Protein AF-A0A943XK13-F1 (afdb_monomer_lite)

Radius of gyration: 41.36 Å; chains: 1; bounding box: 86×110×105 Å

pLDDT: mean 83.84, std 14.61, range [43.09, 98.69]

Foldseek 3Di:
DDDDDDDDFDDDPNDTPDDDDPLNQLQVQLVFKDWAWACVVVLAQAWAWDDFQKIKGAWGWTRDSSDIDTDHGIDIDGDDFAAQPFKEKKWWKFKDAQVVNDTDIDIRTWDGDNDYDYDAFDDDPGMGIATQWIAIGGHRGRGGHRVRIGGCRCPPVRHHHMDGPVVDPVCVVVVVVVVVVCVVVVVVVVVVVVVVVVVVVVVVVVVVVVVVVVVVVVVVVVVVVVVVVVVPPDDD

Secondary structure (DSSP, 8-state):
-----S----EETTEES----HHHHHHHHHTTB-SEE--SSTTTT-EEEEETTEEEE-SEEEEETTEEEEE-SPEEEEPPPPPSS-BEEEEEEEEEETTTTEEEEEEEPPPPBSS--PPPPPBSSSEEEEEEEEEEE-TT-S---GGGEEE-TT-TTT--B--BGGG---THHHHHHHHHHHHHHHHHHHHHHHHHHHHHHHHHHHHHHHHHHHHHHHHHHHHHHHHHHHHSS---

Structure (mmCIF, N/CA/C/O backbone):
data_AF-A0A943XK13-F1
#
_entry.id   AF-A0A943XK13-F1
#
loop_
_atom_site.group_PDB
_atom_site.id
_atom_site.type_symbol
_atom_site.label_atom_id
_atom_site.label_alt_id
_atom_site.label_comp_id
_atom_site.label_asym_id
_atom_site.label_entity_id
_atom_site.label_seq_id
_atom_site.pdbx_PDB_ins_code
_atom_site.Cartn_x
_atom_site.Cartn_y
_atom_site.Cartn_z
_atom_site.occupancy
_atom_site.B_iso_or_equiv
_atom_site.auth_seq_id
_atom_site.auth_comp_id
_atom_site.auth_asym_id
_atom_site.auth_atom_id
_atom_site.pdbx_PDB_model_num
ATOM 1 N N . MET A 1 1 ? 28.724 -10.148 -15.976 1.00 49.56 1 MET A N 1
ATOM 2 C CA . MET A 1 1 ? 27.818 -10.402 -17.119 1.00 49.56 1 MET A CA 1
ATOM 3 C C . MET A 1 1 ? 26.557 -9.593 -16.897 1.00 49.56 1 MET A C 1
ATOM 5 O O . MET A 1 1 ? 26.215 -9.379 -15.742 1.00 49.56 1 MET A O 1
ATOM 9 N N . ALA A 1 2 ? 25.913 -9.104 -17.955 1.00 53.91 2 ALA A N 1
ATOM 10 C CA . ALA A 1 2 ? 24.602 -8.474 -17.826 1.00 53.91 2 ALA A CA 1
ATOM 11 C C . ALA A 1 2 ? 23.557 -9.530 -17.429 1.00 53.91 2 ALA A C 1
ATOM 13 O O . ALA A 1 2 ? 23.570 -10.635 -17.975 1.00 53.91 2 ALA A O 1
ATOM 14 N N . ASN A 1 3 ? 22.661 -9.196 -16.500 1.00 59.00 3 ASN A N 1
ATOM 15 C CA . ASN A 1 3 ? 21.558 -10.078 -16.127 1.00 59.00 3 ASN A CA 1
ATOM 16 C C . ASN A 1 3 ? 20.524 -10.069 -17.260 1.00 59.00 3 ASN A C 1
ATOM 18 O O . ASN A 1 3 ? 20.054 -9.009 -17.665 1.00 59.00 3 ASN A O 1
ATOM 22 N N . SER A 1 4 ? 20.210 -11.242 -17.808 1.00 64.62 4 SER A N 1
ATOM 23 C CA . SER A 1 4 ? 19.260 -11.417 -18.913 1.00 64.62 4 SER A CA 1
ATOM 24 C C . SER A 1 4 ? 18.137 -12.350 -18.461 1.00 64.62 4 SER A C 1
ATOM 26 O O . SER A 1 4 ? 18.402 -13.492 -18.078 1.00 64.62 4 SER A O 1
ATOM 28 N N . LEU A 1 5 ? 16.893 -11.865 -18.466 1.00 66.31 5 LEU A N 1
ATOM 29 C CA . LEU A 1 5 ? 15.725 -12.605 -17.982 1.00 66.31 5 LEU A CA 1
ATOM 30 C C . LEU A 1 5 ? 14.425 -12.230 -18.727 1.00 66.31 5 LEU A C 1
ATOM 32 O O . LEU A 1 5 ? 14.301 -11.083 -19.153 1.00 66.31 5 LEU A O 1
ATOM 36 N N . PRO A 1 6 ? 13.449 -13.159 -18.839 1.00 66.75 6 PRO A N 1
ATOM 37 C CA . PRO A 1 6 ? 13.569 -14.587 -18.530 1.00 66.75 6 PRO A CA 1
ATOM 38 C C . PRO A 1 6 ? 14.099 -15.400 -19.725 1.00 66.75 6 PRO A C 1
ATOM 40 O O . PRO A 1 6 ? 13.638 -15.241 -20.853 1.00 66.75 6 PRO A O 1
ATOM 43 N N . PHE A 1 7 ? 15.025 -16.327 -19.463 1.00 69.88 7 PHE A N 1
ATOM 44 C CA . PHE A 1 7 ? 15.428 -17.376 -20.402 1.00 69.88 7 PHE A CA 1
ATOM 45 C C . PHE A 1 7 ? 15.307 -18.744 -19.730 1.00 69.88 7 PHE A C 1
ATOM 47 O O . PHE A 1 7 ? 15.499 -18.872 -18.523 1.00 69.88 7 PHE A O 1
ATOM 54 N N . ASN A 1 8 ? 15.031 -19.783 -20.519 1.00 67.44 8 ASN A N 1
ATOM 55 C CA . ASN A 1 8 ? 14.991 -21.151 -20.005 1.00 67.44 8 ASN A CA 1
ATOM 56 C C . ASN A 1 8 ? 16.359 -21.555 -19.437 1.00 67.44 8 ASN A C 1
ATOM 58 O O . ASN A 1 8 ? 17.395 -21.220 -20.018 1.00 67.44 8 ASN A O 1
ATOM 62 N N . ALA A 1 9 ? 16.352 -22.287 -18.325 1.00 75.69 9 ALA A N 1
ATOM 63 C CA . ALA A 1 9 ? 17.542 -22.966 -17.832 1.00 75.69 9 ALA A CA 1
ATOM 64 C C . ALA A 1 9 ? 17.856 -24.182 -18.718 1.00 75.69 9 ALA A C 1
ATOM 66 O O . ALA A 1 9 ? 16.946 -24.843 -19.227 1.00 75.69 9 ALA A O 1
ATOM 67 N N . VAL A 1 10 ? 19.140 -24.475 -18.896 1.00 75.75 10 VAL A N 1
ATOM 68 C CA . VAL A 1 10 ? 19.640 -25.647 -19.616 1.00 75.75 10 VAL A CA 1
ATOM 69 C C . VAL A 1 10 ? 20.342 -26.552 -18.612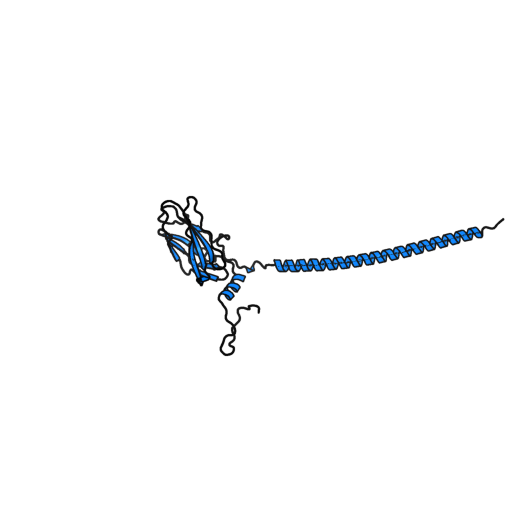 1.00 75.75 10 VAL A C 1
ATOM 71 O O . VAL A 1 10 ? 21.132 -26.088 -17.792 1.00 75.75 10 VAL A O 1
ATOM 74 N N . ALA A 1 11 ? 20.037 -27.847 -18.662 1.00 83.25 11 ALA A N 1
ATOM 75 C CA . ALA A 1 11 ? 20.723 -28.832 -17.840 1.00 83.25 11 ALA A CA 1
ATOM 76 C C . ALA A 1 11 ? 22.145 -29.052 -18.376 1.00 83.25 11 ALA A C 1
ATOM 78 O O . ALA A 1 11 ? 22.323 -29.423 -19.538 1.00 83.25 11 ALA A O 1
ATOM 79 N N . VAL A 1 12 ? 23.142 -28.842 -17.523 1.00 82.31 12 VAL A N 1
ATOM 80 C CA . VAL A 1 12 ? 24.557 -29.112 -17.782 1.00 82.31 12 VAL A CA 1
ATOM 81 C C . VAL A 1 12 ? 25.046 -30.001 -16.645 1.00 82.31 12 VAL A C 1
ATOM 83 O O . VAL A 1 12 ? 24.981 -29.616 -15.483 1.00 82.31 12 VAL A O 1
ATOM 86 N N . ASP A 1 13 ? 25.459 -31.225 -16.971 1.00 85.50 13 ASP A N 1
ATOM 87 C CA . ASP A 1 13 ? 25.970 -32.206 -16.000 1.00 85.50 13 ASP A CA 1
ATOM 88 C C . ASP A 1 13 ? 25.033 -32.498 -14.809 1.00 85.50 13 ASP A C 1
ATOM 90 O O . ASP A 1 13 ? 25.473 -32.799 -13.703 1.00 85.50 13 ASP A O 1
ATOM 94 N N . GLY A 1 14 ? 23.717 -32.448 -15.044 1.00 84.06 14 GLY A N 1
ATOM 95 C CA . GLY A 1 14 ? 22.695 -32.750 -14.034 1.00 84.06 14 GLY A CA 1
ATOM 96 C C . GLY A 1 14 ? 22.253 -31.556 -13.184 1.00 84.06 14 GLY A C 1
ATOM 97 O O . GLY A 1 14 ? 21.295 -31.695 -12.430 1.00 84.06 14 GLY A O 1
ATOM 98 N N . GLU A 1 15 ? 22.872 -30.388 -13.360 1.00 81.12 15 GLU A N 1
ATOM 99 C CA . GLU A 1 15 ? 22.498 -29.135 -12.699 1.00 81.12 15 GLU A CA 1
ATOM 100 C C . GLU A 1 15 ? 21.974 -28.117 -13.720 1.00 81.12 15 GLU A C 1
ATOM 102 O O . GLU A 1 15 ? 22.346 -28.126 -14.895 1.00 81.12 15 GLU A O 1
ATOM 107 N N . TYR A 1 16 ? 21.084 -27.226 -13.288 1.00 79.69 16 TYR A N 1
ATOM 108 C CA . TYR A 1 16 ? 20.604 -26.138 -14.139 1.00 79.69 16 TYR A CA 1
ATOM 109 C C . TYR A 1 16 ? 21.593 -24.972 -14.120 1.00 79.69 16 TYR A C 1
ATOM 111 O O . TYR A 1 16 ? 21.966 -24.482 -13.056 1.00 79.69 16 TYR A O 1
ATOM 119 N N . ASP A 1 17 ? 21.968 -24.474 -15.300 1.00 75.50 17 ASP A N 1
ATOM 120 C CA . ASP A 1 17 ? 22.927 -23.371 -15.457 1.00 75.50 17 ASP A CA 1
ATOM 121 C C . ASP A 1 17 ? 22.435 -22.021 -14.894 1.00 75.50 17 ASP A C 1
ATOM 123 O O . ASP A 1 17 ? 23.216 -21.075 -14.761 1.00 75.50 17 ASP A O 1
ATOM 127 N N . ARG A 1 18 ? 21.135 -21.906 -14.586 1.00 69.88 18 ARG A N 1
ATOM 128 C CA . ARG A 1 18 ? 20.470 -20.664 -14.170 1.00 69.88 18 ARG A CA 1
ATOM 129 C C . ARG A 1 18 ? 19.538 -20.893 -12.991 1.00 69.88 18 ARG A C 1
ATOM 131 O O . ARG A 1 18 ? 18.672 -21.763 -13.021 1.00 69.88 18 ARG A O 1
ATOM 138 N N . VAL A 1 19 ? 19.660 -20.018 -11.999 1.00 71.62 19 VAL A N 1
ATOM 139 C CA . VAL A 1 19 ? 18.759 -19.913 -10.848 1.00 71.62 19 VAL A CA 1
ATOM 140 C C . VAL A 1 19 ? 18.380 -18.446 -10.697 1.00 71.62 19 VAL A C 1
ATOM 142 O O . VAL A 1 19 ? 19.259 -17.590 -10.629 1.00 71.62 19 VAL A O 1
ATOM 145 N N . TYR A 1 20 ? 17.080 -18.158 -10.653 1.00 70.38 20 TYR A N 1
ATOM 146 C CA . TYR A 1 20 ? 16.565 -16.806 -10.449 1.00 70.38 20 TYR A CA 1
ATOM 147 C C . TYR A 1 20 ? 16.172 -16.604 -8.995 1.00 70.38 20 TYR A C 1
ATOM 149 O O . TYR A 1 20 ? 15.509 -17.460 -8.401 1.00 70.38 20 TYR A O 1
ATOM 157 N N . LYS A 1 21 ? 16.543 -15.457 -8.433 1.00 78.38 21 LYS A N 1
ATOM 158 C CA . LYS A 1 21 ? 16.082 -15.048 -7.112 1.00 78.38 21 LYS A CA 1
ATOM 159 C C . LYS A 1 21 ? 14.797 -14.228 -7.214 1.00 78.38 21 LYS A C 1
ATOM 161 O O . LYS A 1 21 ? 14.440 -13.725 -8.280 1.00 78.38 21 LYS A O 1
ATOM 166 N N . ALA A 1 22 ? 14.101 -14.073 -6.090 1.00 79.12 22 ALA A N 1
ATOM 167 C CA . ALA A 1 22 ? 12.921 -13.213 -6.027 1.00 79.12 22 ALA A CA 1
ATOM 168 C C . ALA A 1 22 ? 13.280 -11.753 -6.352 1.00 79.12 22 ALA A C 1
ATOM 170 O O . ALA A 1 22 ? 12.506 -11.061 -7.006 1.00 79.12 22 ALA A O 1
ATOM 171 N N . GLU A 1 23 ? 14.480 -11.316 -5.969 1.00 81.75 23 GLU A N 1
ATOM 172 C CA . GLU A 1 23 ? 14.996 -9.974 -6.225 1.00 81.75 23 GLU A CA 1
ATOM 173 C C . GLU A 1 23 ? 15.222 -9.708 -7.720 1.00 81.75 23 GLU A C 1
ATOM 175 O O . GLU A 1 23 ? 15.005 -8.584 -8.164 1.00 81.75 23 GLU A O 1
ATOM 180 N N . ASP A 1 24 ? 15.599 -10.723 -8.510 1.00 78.56 24 ASP A N 1
ATOM 181 C CA . ASP A 1 24 ? 15.773 -10.576 -9.964 1.00 78.56 24 ASP A CA 1
ATOM 182 C C . ASP A 1 24 ? 14.428 -10.280 -10.643 1.00 78.56 24 ASP A C 1
ATOM 184 O O . ASP A 1 24 ? 14.323 -9.409 -11.509 1.00 78.56 24 ASP A O 1
ATOM 188 N N . TRP A 1 25 ? 13.373 -10.971 -10.205 1.00 77.69 25 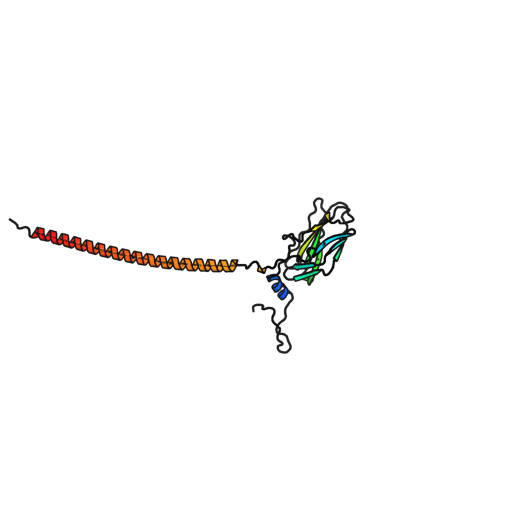TRP A N 1
ATOM 189 C CA . TRP A 1 25 ? 12.011 -10.738 -10.681 1.00 77.69 25 TRP A CA 1
ATOM 190 C C . TRP A 1 25 ? 11.439 -9.419 -10.174 1.00 77.69 25 TRP A C 1
ATOM 192 O O . TRP A 1 25 ? 10.833 -8.690 -10.955 1.00 77.69 25 TRP A O 1
ATOM 202 N N . ALA A 1 26 ? 11.651 -9.087 -8.900 1.00 84.50 26 ALA A N 1
ATOM 203 C CA . ALA A 1 26 ? 11.222 -7.811 -8.344 1.00 84.50 26 ALA A CA 1
ATOM 204 C C . ALA A 1 26 ? 11.880 -6.642 -9.088 1.00 84.50 26 ALA A C 1
ATOM 206 O O . ALA A 1 26 ? 11.189 -5.718 -9.505 1.00 84.50 26 ALA A O 1
ATOM 207 N N . TRP A 1 27 ? 13.187 -6.717 -9.359 1.00 81.69 27 TRP A N 1
ATOM 208 C CA . TRP A 1 27 ? 13.879 -5.735 -10.192 1.00 81.69 27 TRP A CA 1
ATOM 209 C C . TRP A 1 27 ? 13.233 -5.607 -11.575 1.00 81.69 27 TRP A C 1
ATOM 211 O O . TRP A 1 27 ? 12.915 -4.495 -11.989 1.00 81.69 27 TRP A O 1
ATOM 221 N N . TYR A 1 28 ? 12.979 -6.727 -12.258 1.00 78.00 28 TYR A N 1
ATOM 222 C CA . TYR A 1 28 ? 12.329 -6.721 -13.568 1.00 78.00 28 TYR A CA 1
ATOM 223 C C . TYR A 1 28 ? 10.949 -6.052 -13.525 1.00 78.00 28 TYR A C 1
ATOM 225 O O . TYR A 1 28 ? 10.696 -5.138 -14.308 1.00 78.00 28 TYR A O 1
ATOM 233 N N . PHE A 1 29 ? 10.084 -6.426 -12.577 1.00 79.88 29 PHE A N 1
ATOM 234 C CA . PHE A 1 29 ? 8.755 -5.824 -12.425 1.00 79.88 29 PHE A CA 1
ATOM 235 C C . PHE A 1 29 ? 8.815 -4.340 -12.056 1.00 79.88 29 PHE A C 1
ATOM 237 O O . PHE A 1 29 ? 8.021 -3.554 -12.570 1.00 79.88 29 PHE A O 1
ATOM 244 N N . ALA A 1 30 ? 9.776 -3.933 -11.226 1.00 84.88 30 ALA A N 1
ATOM 245 C CA . ALA A 1 30 ? 9.966 -2.537 -10.845 1.00 84.88 30 ALA A CA 1
ATOM 246 C C . ALA A 1 30 ? 10.343 -1.630 -12.032 1.00 84.88 30 ALA A C 1
ATOM 248 O O . ALA A 1 30 ? 10.195 -0.416 -11.929 1.00 84.88 30 ALA A O 1
ATOM 249 N N . THR A 1 31 ? 10.793 -2.187 -13.166 1.00 77.81 31 THR A N 1
ATOM 250 C CA . THR A 1 31 ? 11.073 -1.385 -14.370 1.00 77.81 31 THR A CA 1
ATOM 251 C C . THR A 1 31 ? 9.808 -0.882 -15.075 1.00 77.81 31 THR A C 1
ATOM 253 O O . THR A 1 31 ? 9.852 0.174 -15.704 1.00 77.81 31 THR A O 1
ATOM 256 N N . PHE A 1 32 ? 8.678 -1.594 -14.958 1.00 76.25 32 PHE A N 1
ATOM 257 C CA . PHE A 1 32 ? 7.419 -1.249 -15.642 1.00 76.25 32 PHE A CA 1
ATOM 258 C C . PHE A 1 32 ? 6.200 -1.068 -14.708 1.00 76.25 32 PHE A C 1
ATOM 260 O O . PHE A 1 32 ? 5.133 -0.666 -15.178 1.00 76.25 32 PHE A O 1
ATOM 267 N N . ILE A 1 33 ? 6.333 -1.342 -13.401 1.00 82.38 33 ILE A N 1
ATOM 268 C CA . ILE A 1 33 ? 5.268 -1.207 -12.392 1.00 82.38 33 ILE A CA 1
ATOM 269 C C . ILE A 1 33 ? 5.720 -0.263 -11.272 1.00 82.38 33 ILE A C 1
ATOM 271 O O . ILE A 1 33 ? 6.604 -0.600 -10.484 1.00 82.38 33 ILE A O 1
ATOM 275 N N . ALA A 1 34 ? 5.067 0.896 -11.166 1.00 88.06 34 ALA A N 1
ATOM 276 C CA . ALA A 1 34 ? 5.303 1.840 -10.076 1.00 88.06 34 ALA A CA 1
ATOM 277 C C . ALA A 1 34 ? 4.714 1.367 -8.734 1.00 88.06 34 ALA A C 1
ATOM 279 O O . ALA A 1 34 ? 3.768 0.575 -8.680 1.00 88.06 34 ALA A O 1
ATOM 280 N N . ASN A 1 35 ? 5.233 1.929 -7.638 1.00 93.19 35 ASN A N 1
ATOM 281 C CA . ASN A 1 35 ? 4.687 1.710 -6.301 1.00 93.19 35 ASN A CA 1
ATOM 282 C C . ASN A 1 35 ? 3.278 2.305 -6.186 1.00 93.19 35 ASN A C 1
ATOM 284 O O . ASN A 1 35 ? 3.066 3.469 -6.521 1.00 93.19 35 ASN A O 1
ATOM 288 N N . GLY A 1 36 ? 2.326 1.536 -5.659 1.00 92.94 36 GLY A N 1
ATOM 289 C CA . GLY A 1 36 ? 0.961 2.014 -5.453 1.00 92.94 36 GLY A CA 1
ATOM 290 C C . GLY A 1 36 ? -0.063 0.901 -5.271 1.00 92.94 36 GLY A C 1
ATOM 291 O O . GLY A 1 36 ? 0.260 -0.288 -5.279 1.00 92.94 36 GLY A O 1
ATOM 292 N N . ILE A 1 37 ? -1.328 1.294 -5.128 1.00 92.31 37 ILE A N 1
ATOM 293 C CA . ILE A 1 37 ? -2.468 0.371 -5.137 1.00 92.31 37 ILE A CA 1
ATOM 294 C C . ILE A 1 37 ? -3.013 0.188 -6.554 1.00 92.31 37 ILE A C 1
ATOM 296 O O . ILE A 1 37 ? -3.035 1.118 -7.364 1.00 92.31 37 ILE A O 1
ATOM 300 N N . PHE A 1 38 ? -3.470 -1.021 -6.867 1.00 87.88 38 PHE A N 1
ATOM 301 C CA . PHE A 1 38 ? -4.089 -1.296 -8.155 1.00 87.88 38 PHE A CA 1
ATOM 302 C C . PHE A 1 38 ? -5.535 -0.770 -8.152 1.00 87.88 38 PHE A C 1
ATOM 304 O O . PHE A 1 38 ? -6.330 -1.201 -7.315 1.00 87.88 38 PHE A O 1
ATOM 311 N N . PRO A 1 39 ? -5.922 0.128 -9.076 1.00 78.31 39 PRO A N 1
ATOM 312 C CA . PRO A 1 39 ? -7.188 0.864 -8.997 1.00 78.31 39 PRO A CA 1
ATOM 313 C C . PRO A 1 39 ? -8.406 0.052 -9.471 1.00 78.31 39 PRO A C 1
ATOM 315 O O . PRO A 1 39 ? -9.474 0.616 -9.714 1.00 78.31 39 PRO A O 1
ATOM 318 N N . LYS A 1 40 ? -8.252 -1.264 -9.664 1.00 73.06 40 LYS A N 1
ATOM 319 C CA . LYS A 1 40 ? -9.302 -2.154 -10.162 1.00 73.06 40 LYS A CA 1
ATOM 320 C C . LYS A 1 40 ? -9.428 -3.401 -9.269 1.00 73.06 40 LYS A C 1
ATOM 322 O O . LYS A 1 40 ? -8.500 -4.207 -9.234 1.00 73.06 40 LYS A O 1
ATOM 327 N N . PRO A 1 41 ? -10.578 -3.621 -8.613 1.00 77.56 41 PRO A N 1
ATOM 328 C CA . PRO A 1 41 ? -11.756 -2.745 -8.586 1.00 77.56 41 PRO A CA 1
ATOM 329 C C . PRO A 1 41 ? -11.466 -1.413 -7.860 1.00 77.56 41 PRO A C 1
ATOM 331 O O . PRO A 1 41 ? -10.456 -1.289 -7.172 1.00 77.56 41 PRO A O 1
ATOM 334 N N . SER A 1 42 ? -12.317 -0.396 -8.035 1.00 79.38 42 SER A N 1
ATOM 335 C CA . SER A 1 42 ? -12.087 0.961 -7.493 1.00 79.38 42 SER A CA 1
ATOM 336 C C . SER A 1 42 ? -12.062 1.020 -5.960 1.00 79.38 42 SER A C 1
ATOM 338 O O . SER A 1 42 ? -11.472 1.914 -5.352 1.00 79.38 42 SER A O 1
ATOM 340 N N . ASP A 1 43 ? -12.702 0.053 -5.314 1.00 85.12 43 ASP A N 1
ATOM 341 C CA . ASP A 1 43 ? -12.700 -0.172 -3.870 1.00 85.12 43 ASP A CA 1
ATOM 342 C C . ASP A 1 43 ? -11.575 -1.124 -3.422 1.00 85.12 43 ASP A C 1
ATOM 344 O O . ASP A 1 43 ? -11.534 -1.540 -2.265 1.00 85.12 43 ASP A O 1
ATOM 348 N N . GLY A 1 44 ? -10.631 -1.438 -4.317 1.00 88.62 44 GLY A N 1
ATOM 349 C CA . GLY A 1 44 ? -9.467 -2.263 -4.034 1.00 88.62 44 GLY A CA 1
ATOM 350 C C . GLY A 1 44 ? -8.668 -1.718 -2.855 1.00 88.62 44 GLY A C 1
ATOM 351 O O . GLY A 1 44 ? -8.270 -0.549 -2.857 1.00 88.62 44 GLY A O 1
ATOM 352 N N . LEU A 1 45 ? -8.461 -2.558 -1.836 1.00 96.38 45 LEU A N 1
ATOM 353 C CA . LEU A 1 45 ? -7.797 -2.187 -0.577 1.00 96.38 45 LEU A CA 1
ATOM 354 C C . LEU A 1 45 ? -8.429 -0.983 0.147 1.00 96.38 45 LEU A C 1
ATOM 356 O O . LEU A 1 45 ? -7.780 -0.342 0.974 1.00 96.38 45 LEU A O 1
ATOM 360 N N . GLN A 1 46 ? -9.690 -0.653 -0.145 1.00 97.06 46 GLN A N 1
ATOM 361 C CA . GLN A 1 46 ? -10.400 0.401 0.568 1.00 97.06 46 GLN A CA 1
ATOM 362 C C . GLN A 1 46 ? -10.583 0.016 2.034 1.00 97.06 46 GLN A C 1
ATOM 364 O O . GLN A 1 46 ? -11.002 -1.101 2.345 1.00 97.06 46 GLN A O 1
ATOM 369 N N . VAL A 1 47 ? -10.315 0.971 2.922 1.00 98.31 47 VAL A N 1
ATOM 370 C CA . VAL A 1 47 ? -10.604 0.851 4.349 1.00 98.31 47 VAL A CA 1
ATOM 371 C C . VAL A 1 47 ? -12.017 1.358 4.622 1.00 98.31 47 VAL A C 1
ATOM 373 O O . VAL A 1 47 ? -12.350 2.491 4.277 1.00 98.31 47 VAL A O 1
ATOM 376 N N . VAL A 1 48 ? -12.846 0.534 5.257 1.00 96.56 48 VAL A N 1
ATOM 377 C CA . VAL A 1 48 ? -14.235 0.858 5.598 1.00 96.56 48 VAL A CA 1
ATOM 378 C C . VAL A 1 48 ? -14.516 0.580 7.071 1.00 96.56 48 VAL A C 1
ATOM 380 O O . VAL A 1 48 ? -13.976 -0.354 7.665 1.00 96.56 48 VAL A O 1
ATOM 383 N N . ALA A 1 49 ? -15.374 1.399 7.677 1.00 97.25 49 ALA A N 1
ATOM 384 C CA . ALA A 1 49 ? -15.835 1.170 9.041 1.00 97.25 49 ALA A CA 1
ATOM 385 C C . ALA A 1 49 ? -16.702 -0.095 9.096 1.00 97.25 49 ALA A C 1
ATOM 387 O O . ALA A 1 49 ? -17.446 -0.376 8.154 1.00 97.25 49 ALA A O 1
ATOM 388 N N . TYR A 1 50 ? -16.624 -0.843 10.199 1.00 97.06 50 TYR A N 1
ATOM 389 C CA . TYR A 1 50 ? -17.438 -2.040 10.381 1.00 97.06 50 TYR A CA 1
ATOM 390 C C . TYR A 1 50 ? -18.209 -2.036 11.704 1.00 97.06 50 TYR A C 1
ATOM 392 O O . TYR A 1 50 ? -19.350 -1.577 11.737 1.00 97.06 50 TYR A O 1
ATOM 400 N N . SER A 1 51 ? -17.622 -2.545 12.788 1.00 97.00 51 SER A N 1
ATOM 401 C CA . SER A 1 51 ? -18.317 -2.722 14.066 1.00 97.00 51 SER A CA 1
ATOM 402 C C . SER A 1 51 ? -17.388 -2.432 15.233 1.00 97.00 51 SER A C 1
ATOM 404 O O . SER A 1 51 ? -16.287 -2.969 15.311 1.00 97.00 51 SER A O 1
ATOM 406 N N . GLY A 1 52 ? -17.832 -1.582 16.160 1.00 97.38 52 GLY A N 1
ATOM 407 C CA . GLY A 1 52 ? -16.985 -1.130 17.261 1.00 97.38 52 GLY A CA 1
ATOM 408 C C . GLY A 1 52 ? -15.663 -0.552 16.742 1.00 97.38 52 GLY A C 1
ATOM 409 O O . GLY A 1 52 ? -15.657 0.274 15.826 1.00 97.38 52 GLY A O 1
ATOM 410 N N . MET A 1 53 ? -14.551 -0.998 17.321 1.00 97.75 53 MET A N 1
ATOM 411 C CA . MET A 1 53 ? -13.194 -0.608 16.918 1.00 97.75 53 MET A CA 1
ATOM 412 C C . MET A 1 53 ? -12.640 -1.442 15.747 1.00 97.75 53 MET A C 1
ATOM 414 O O . MET A 1 53 ? -11.470 -1.309 15.401 1.00 97.75 53 MET A O 1
ATOM 418 N N . GLU A 1 54 ? -13.456 -2.302 15.132 1.00 98.25 54 GLU A N 1
ATOM 419 C CA . GLU A 1 54 ? -13.079 -3.070 13.948 1.00 98.25 54 GLU A CA 1
ATOM 420 C C . GLU A 1 54 ? -13.385 -2.295 12.660 1.00 98.25 54 GLU A C 1
ATOM 422 O O . GLU A 1 54 ? -14.496 -1.798 12.437 1.00 98.25 54 GLU A O 1
ATOM 427 N N . ILE A 1 55 ? -12.383 -2.245 11.788 1.00 98.44 55 ILE A N 1
ATOM 428 C CA . ILE A 1 55 ? -12.470 -1.784 10.404 1.00 98.44 55 ILE A CA 1
ATOM 429 C C . ILE A 1 55 ? -12.240 -2.960 9.457 1.00 98.44 55 ILE A C 1
ATOM 431 O O . ILE A 1 55 ? -11.748 -4.019 9.847 1.00 98.44 55 ILE A O 1
ATOM 435 N N . ARG A 1 56 ? -12.594 -2.775 8.192 1.00 98.38 56 ARG A N 1
ATOM 436 C CA . ARG A 1 56 ? -12.380 -3.761 7.137 1.00 98.38 56 ARG A CA 1
ATOM 437 C C . ARG A 1 56 ? -11.546 -3.172 6.019 1.00 98.38 56 ARG A C 1
ATOM 439 O O . ARG A 1 56 ? -11.741 -2.020 5.650 1.00 98.38 56 ARG A O 1
ATOM 446 N N . VAL A 1 57 ? -10.649 -3.977 5.469 1.00 98.44 57 VAL A N 1
ATOM 447 C CA . VAL A 1 57 ? -9.882 -3.654 4.267 1.00 98.44 57 VAL A CA 1
ATOM 448 C C . VAL A 1 57 ? -10.343 -4.577 3.154 1.00 98.44 57 VAL A C 1
ATOM 450 O O . VAL A 1 57 ? -10.237 -5.796 3.279 1.00 98.44 57 VAL A O 1
ATOM 453 N N . ASN A 1 58 ? -10.887 -4.016 2.080 1.00 96.94 58 ASN A N 1
ATOM 454 C CA . ASN A 1 58 ? -11.416 -4.800 0.967 1.00 96.94 58 ASN A CA 1
ATOM 455 C C . ASN A 1 58 ? -10.325 -5.602 0.244 1.00 96.94 58 ASN A C 1
ATOM 457 O O . ASN A 1 58 ? -9.126 -5.320 0.351 1.00 96.94 58 ASN A O 1
ATOM 461 N N . ALA A 1 59 ? -10.753 -6.612 -0.515 1.00 94.56 59 ALA A N 1
ATOM 462 C CA . ALA A 1 59 ? -9.867 -7.341 -1.414 1.00 94.56 59 ALA A CA 1
ATOM 463 C C . ALA A 1 59 ? -9.206 -6.379 -2.414 1.00 94.56 59 ALA A C 1
ATOM 465 O O . ALA A 1 59 ? -9.798 -5.377 -2.813 1.00 94.56 59 ALA A O 1
ATOM 466 N N . GLY A 1 60 ? -7.979 -6.665 -2.833 1.00 93.12 60 GLY A N 1
ATOM 467 C CA . GLY A 1 60 ? -7.263 -5.806 -3.769 1.00 93.12 60 GLY A CA 1
ATOM 468 C C . GLY A 1 60 ? -5.784 -6.133 -3.866 1.00 93.12 60 GLY A C 1
ATOM 469 O O . GLY A 1 60 ? -5.317 -7.135 -3.322 1.00 93.12 60 GLY A O 1
ATOM 470 N N . TYR A 1 61 ? -5.057 -5.279 -4.580 1.00 93.19 61 TYR A N 1
ATOM 471 C CA . TYR A 1 61 ? -3.654 -5.496 -4.907 1.00 93.19 61 TYR A CA 1
ATOM 472 C C . TYR A 1 61 ? -2.846 -4.225 -4.678 1.00 93.19 61 TYR A C 1
ATOM 474 O O . TYR A 1 61 ? -3.343 -3.119 -4.902 1.00 93.19 61 TYR A O 1
ATOM 482 N N . ALA A 1 62 ? -1.597 -4.390 -4.265 1.00 95.69 62 ALA A N 1
ATOM 483 C CA . ALA A 1 62 ? -0.625 -3.311 -4.176 1.00 95.69 62 ALA A CA 1
ATOM 484 C C . ALA A 1 62 ? 0.723 -3.787 -4.707 1.00 95.69 62 ALA A C 1
ATOM 486 O O . ALA A 1 62 ? 1.019 -4.980 -4.678 1.00 95.69 62 ALA A O 1
ATOM 487 N N . PHE A 1 63 ? 1.529 -2.849 -5.180 1.00 94.88 63 PHE A N 1
ATOM 488 C CA . PHE A 1 63 ? 2.864 -3.114 -5.685 1.00 94.88 63 PHE A CA 1
ATOM 489 C C . PHE A 1 63 ? 3.849 -2.197 -4.978 1.00 94.88 63 PHE A C 1
ATOM 491 O O . PHE A 1 63 ? 3.594 -1.000 -4.831 1.00 94.88 63 PHE A O 1
ATOM 498 N N . ILE A 1 64 ? 4.945 -2.771 -4.492 1.00 95.75 64 ILE A N 1
ATOM 499 C CA . ILE A 1 64 ? 5.995 -2.053 -3.775 1.00 95.75 64 ILE A CA 1
ATOM 500 C C . ILE A 1 64 ? 7.342 -2.624 -4.210 1.00 95.75 64 ILE A C 1
ATOM 502 O O . ILE A 1 64 ? 7.614 -3.798 -3.995 1.00 95.75 64 ILE A O 1
ATOM 506 N N . ASN A 1 65 ? 8.184 -1.796 -4.822 1.00 93.06 65 ASN A N 1
ATOM 507 C CA . ASN A 1 65 ? 9.534 -2.117 -5.282 1.00 93.06 65 ASN A CA 1
ATOM 508 C C . ASN A 1 65 ? 9.587 -3.399 -6.135 1.00 93.06 65 ASN A C 1
ATOM 510 O O . ASN A 1 65 ? 10.492 -4.216 -5.987 1.00 93.06 65 ASN A O 1
ATOM 514 N N . GLY A 1 66 ? 8.578 -3.596 -6.992 1.00 88.69 66 GLY A N 1
ATOM 515 C CA . GLY A 1 66 ? 8.438 -4.781 -7.845 1.00 88.69 66 GLY A CA 1
ATOM 516 C C . GLY A 1 66 ? 7.861 -6.029 -7.167 1.00 88.69 66 GLY A C 1
ATOM 517 O O . GLY A 1 66 ? 7.634 -7.034 -7.837 1.00 88.69 66 GLY A O 1
ATOM 518 N N . TYR A 1 67 ? 7.569 -5.971 -5.866 1.00 93.69 67 TYR A N 1
ATOM 519 C CA . TYR A 1 67 ? 6.849 -7.015 -5.140 1.00 93.69 67 TYR A CA 1
ATOM 520 C C . TYR A 1 67 ? 5.345 -6.770 -5.205 1.00 93.69 67 TYR A C 1
ATOM 522 O O . TYR A 1 67 ? 4.885 -5.629 -5.120 1.00 93.69 67 TYR A O 1
ATOM 530 N N . ALA A 1 68 ? 4.577 -7.849 -5.339 1.00 92.50 68 ALA A N 1
ATOM 531 C CA . ALA A 1 68 ? 3.125 -7.803 -5.423 1.00 92.50 68 ALA A CA 1
ATOM 532 C C . ALA A 1 68 ? 2.486 -8.288 -4.118 1.00 92.50 68 ALA A C 1
ATOM 534 O O . ALA A 1 68 ? 2.755 -9.391 -3.646 1.00 92.50 68 ALA A O 1
ATOM 535 N N . PHE A 1 69 ? 1.570 -7.487 -3.591 1.00 96.44 69 PHE A N 1
ATOM 536 C CA . PHE A 1 69 ? 0.671 -7.849 -2.509 1.00 96.44 69 PHE A CA 1
ATOM 537 C C . PHE A 1 69 ? -0.719 -8.136 -3.065 1.00 96.44 69 PHE A C 1
ATOM 539 O O . PHE A 1 69 ? -1.237 -7.390 -3.901 1.00 96.44 69 PHE A O 1
ATOM 546 N N . ARG A 1 70 ? -1.351 -9.192 -2.554 1.00 95.00 70 ARG A N 1
ATOM 547 C CA . ARG A 1 70 ? -2.741 -9.539 -2.844 1.00 95.00 70 ARG A CA 1
ATOM 548 C C . ARG A 1 70 ? -3.478 -9.775 -1.538 1.00 95.00 70 ARG A C 1
ATOM 550 O O . ARG A 1 70 ? -3.192 -10.741 -0.841 1.00 95.00 70 ARG A O 1
ATOM 557 N N . ASN A 1 71 ? -4.501 -8.968 -1.288 1.00 97.00 71 ASN A N 1
ATOM 558 C CA . ASN A 1 71 ? -5.521 -9.284 -0.303 1.00 97.00 71 ASN A CA 1
ATOM 559 C C . ASN A 1 71 ? -6.684 -10.003 -1.016 1.00 97.00 71 ASN A C 1
ATOM 561 O O . ASN A 1 71 ? -7.404 -9.359 -1.784 1.00 97.00 71 ASN A O 1
ATOM 565 N N . PRO A 1 72 ? -6.862 -11.328 -0.855 1.00 92.00 72 PRO A N 1
ATOM 566 C CA . PRO A 1 72 ? -7.807 -12.099 -1.666 1.00 92.00 72 PRO A CA 1
ATOM 567 C C . PRO A 1 72 ? -9.274 -11.890 -1.268 1.00 92.00 72 PRO A C 1
ATOM 569 O O . PRO A 1 72 ? -10.161 -12.132 -2.084 1.00 92.00 72 PRO A O 1
ATOM 572 N N . ALA A 1 73 ? -9.528 -11.459 -0.034 1.00 95.00 73 ALA A N 1
ATOM 573 C CA . ALA A 1 73 ? -10.855 -11.238 0.527 1.00 95.00 73 ALA A CA 1
ATOM 574 C C . ALA A 1 73 ? -10.818 -10.052 1.496 1.00 95.00 73 ALA A C 1
ATOM 576 O O . ALA A 1 73 ? -9.748 -9.580 1.869 1.00 95.00 73 ALA A O 1
ATOM 577 N N . THR A 1 74 ? -11.983 -9.565 1.918 1.00 96.50 74 THR A N 1
ATOM 578 C CA . THR A 1 74 ? -12.047 -8.506 2.927 1.00 96.50 74 THR A CA 1
ATOM 579 C C . THR A 1 74 ? -11.412 -8.970 4.240 1.00 96.50 74 THR A C 1
ATOM 581 O O . THR A 1 74 ? -11.809 -9.992 4.798 1.00 96.50 74 THR A O 1
ATOM 584 N N . LEU A 1 75 ? -10.445 -8.199 4.735 1.00 98.06 75 LEU A N 1
ATOM 585 C CA . LEU A 1 75 ? -9.719 -8.454 5.974 1.00 98.06 75 LEU A CA 1
ATOM 586 C C . LEU A 1 75 ? -10.284 -7.580 7.095 1.00 98.06 75 LEU A C 1
ATOM 588 O O . LEU A 1 75 ? -10.345 -6.360 6.950 1.00 98.06 75 LEU A O 1
ATOM 592 N N . SER A 1 76 ? -10.665 -8.189 8.215 1.00 97.94 76 SER A N 1
ATOM 593 C CA . SER A 1 76 ? -11.011 -7.461 9.439 1.00 97.94 76 SER A CA 1
ATOM 594 C C . SER A 1 76 ? -9.747 -7.075 10.203 1.00 97.94 76 SER A C 1
ATOM 596 O O . SER A 1 76 ? -8.856 -7.899 10.403 1.00 97.94 76 SER A O 1
ATOM 598 N N . VAL A 1 77 ? -9.685 -5.822 10.645 1.00 98.06 77 VAL A N 1
ATOM 599 C CA . VAL A 1 77 ? -8.581 -5.270 11.430 1.00 98.06 77 VAL A CA 1
ATOM 600 C C . VAL A 1 77 ? -9.171 -4.590 12.658 1.00 98.06 77 VAL A C 1
ATOM 602 O O . VAL A 1 77 ? -9.975 -3.665 12.550 1.00 98.06 77 VAL A O 1
ATOM 605 N N . THR A 1 78 ? -8.788 -5.049 13.843 1.00 98.06 78 THR A N 1
ATOM 606 C CA . THR A 1 78 ? -9.224 -4.438 15.100 1.00 98.06 78 THR A CA 1
ATOM 607 C C . THR A 1 78 ? -8.225 -3.368 15.510 1.00 98.06 78 THR A C 1
ATOM 609 O O . THR A 1 78 ? -7.042 -3.654 15.681 1.00 98.06 78 THR A O 1
ATOM 612 N N . LEU A 1 79 ? -8.695 -2.132 15.662 1.00 97.81 79 LEU A N 1
ATOM 613 C CA . LEU A 1 79 ? -7.896 -1.058 16.234 1.00 97.81 79 LEU A CA 1
ATOM 614 C C . LEU A 1 79 ? -7.853 -1.195 17.752 1.00 97.81 79 LEU A C 1
ATOM 616 O O . LEU A 1 79 ? -8.833 -1.597 18.383 1.00 97.81 79 LEU A O 1
ATOM 620 N N . ASP A 1 80 ? -6.745 -0.764 18.342 1.00 96.88 80 ASP A N 1
ATOM 621 C CA . ASP A 1 80 ? -6.648 -0.628 19.789 1.00 96.88 80 ASP A CA 1
ATOM 622 C C . ASP A 1 80 ? -7.747 0.287 20.340 1.00 96.88 80 ASP A C 1
ATOM 624 O O . ASP A 1 80 ? -8.147 1.274 19.712 1.00 96.88 80 ASP A O 1
ATOM 628 N N . THR A 1 81 ? -8.162 0.038 21.579 1.00 94.94 81 THR A N 1
ATOM 629 C CA . THR A 1 81 ? -9.124 0.889 22.286 1.00 94.94 81 THR A CA 1
ATOM 630 C C . THR A 1 81 ? -8.681 2.356 22.295 1.00 94.94 81 THR A C 1
ATOM 632 O O . THR 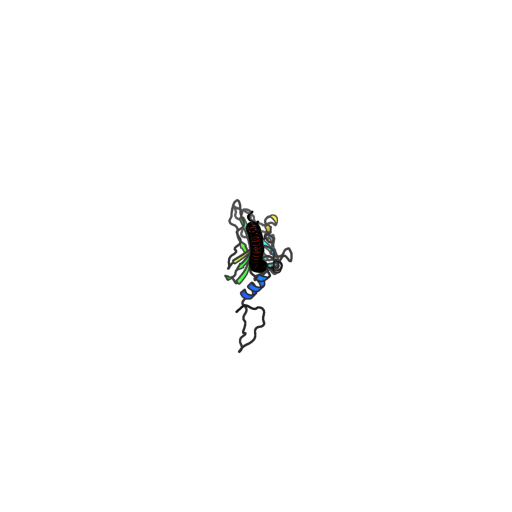A 1 81 ? -7.487 2.680 22.340 1.00 94.94 81 THR A O 1
ATOM 635 N N . ALA A 1 82 ? -9.650 3.266 22.211 1.00 93.94 82 ALA A N 1
ATOM 636 C CA . ALA A 1 82 ? -9.401 4.696 22.306 1.00 93.94 82 ALA A CA 1
ATOM 637 C C . ALA A 1 82 ? -8.832 5.083 23.679 1.00 93.94 82 ALA A C 1
ATOM 639 O O . ALA A 1 82 ? -9.183 4.497 24.703 1.00 93.94 82 ALA A O 1
ATOM 640 N N . GLU A 1 83 ? -7.995 6.117 23.700 1.00 92.75 83 GLU A N 1
ATOM 641 C CA . GLU A 1 83 ? -7.551 6.715 24.959 1.00 92.75 83 GLU A CA 1
ATOM 642 C C . GLU A 1 83 ? -8.702 7.476 25.623 1.00 92.75 83 GLU A C 1
ATOM 644 O O . GLU A 1 83 ? -9.535 8.076 24.944 1.00 92.75 83 GLU A O 1
ATOM 649 N N . GLY A 1 84 ? -8.736 7.525 26.956 1.00 92.62 84 GLY A N 1
ATOM 650 C CA . GLY A 1 84 ? -9.798 8.240 27.676 1.00 92.62 84 GLY A CA 1
ATOM 651 C C . GLY A 1 84 ? -9.713 9.769 27.564 1.00 92.62 84 GLY A C 1
ATOM 652 O O . GLY A 1 84 ? -10.734 10.453 27.618 1.00 92.62 84 GLY A O 1
ATOM 653 N N . ALA A 1 85 ? -8.504 10.317 27.403 1.00 93.50 85 ALA A N 1
ATOM 654 C CA . ALA A 1 85 ? -8.255 11.755 27.544 1.00 93.50 85 ALA A CA 1
ATOM 655 C C . ALA A 1 85 ? -7.965 12.486 26.224 1.00 93.50 85 ALA A C 1
ATOM 657 O O . ALA A 1 85 ? -8.358 13.645 26.065 1.00 93.50 85 ALA A O 1
ATOM 658 N N . LEU A 1 86 ? -7.276 11.833 25.285 1.00 96.69 86 LEU A N 1
ATOM 659 C CA . LEU A 1 86 ? -6.727 12.456 24.079 1.00 96.69 86 LEU A CA 1
ATOM 660 C C . LEU A 1 86 ? -7.172 11.722 22.813 1.00 96.69 86 LEU A C 1
ATOM 662 O O . LEU A 1 86 ? -7.565 10.560 22.854 1.00 96.69 86 LEU A O 1
ATOM 666 N N . ASN A 1 87 ? -7.107 12.424 21.686 1.00 97.56 87 ASN A N 1
ATOM 667 C CA . ASN A 1 87 ? -7.407 11.861 20.375 1.00 97.56 87 ASN A CA 1
ATOM 668 C C . ASN A 1 87 ? -6.123 11.304 19.753 1.00 97.56 87 ASN A C 1
ATOM 670 O O . ASN A 1 87 ? -5.028 11.732 20.114 1.00 97.56 87 ASN A O 1
ATOM 674 N N . ARG A 1 88 ? -6.235 10.423 18.764 1.00 97.88 88 ARG A N 1
ATOM 675 C CA . ARG A 1 88 ? -5.104 10.007 17.923 1.00 97.88 88 ARG A CA 1
ATOM 676 C C . ARG A 1 88 ? -5.559 9.755 16.489 1.00 97.88 88 ARG A C 1
ATOM 678 O O . ARG A 1 88 ? -6.757 9.695 16.220 1.00 97.88 88 ARG A O 1
ATOM 685 N N . VAL A 1 89 ? -4.603 9.631 15.577 1.00 98.50 89 VAL A N 1
ATOM 686 C CA . VAL A 1 89 ? -4.862 9.210 14.198 1.00 98.50 89 VAL A CA 1
ATOM 687 C C . VAL A 1 89 ? -4.026 7.972 13.920 1.00 98.50 89 VAL A C 1
ATOM 689 O O . VAL A 1 89 ? -2.803 8.061 13.842 1.00 98.50 89 VAL A O 1
ATOM 692 N N . ASP A 1 90 ? -4.698 6.835 13.793 1.00 98.44 90 ASP A N 1
ATOM 693 C CA . ASP A 1 90 ? -4.074 5.568 13.424 1.00 98.44 90 ASP A CA 1
ATOM 694 C C . ASP A 1 90 ? -4.031 5.484 11.889 1.00 98.44 90 ASP A C 1
ATOM 696 O O . ASP A 1 90 ? -4.949 5.950 11.217 1.00 98.44 90 ASP A O 1
ATOM 700 N N . ARG A 1 91 ? -2.973 4.922 11.306 1.00 98.56 91 ARG A N 1
ATOM 701 C CA . ARG A 1 91 ? -2.822 4.808 9.848 1.00 98.56 91 ARG A CA 1
ATOM 702 C C . ARG A 1 91 ? -2.776 3.350 9.426 1.00 98.56 91 ARG A C 1
ATOM 704 O O . ARG A 1 91 ? -1.938 2.597 9.905 1.00 98.56 91 ARG A O 1
ATOM 711 N N . VAL A 1 92 ? -3.644 2.964 8.499 1.00 98.62 92 VAL A N 1
ATOM 712 C CA . VAL A 1 92 ? -3.632 1.625 7.899 1.00 98.62 92 VAL A CA 1
ATOM 713 C C . VAL A 1 92 ? -2.714 1.647 6.688 1.00 98.62 92 VAL A C 1
ATOM 715 O O . VAL A 1 92 ? -2.873 2.499 5.812 1.00 98.62 92 VAL A O 1
ATOM 718 N N . VAL A 1 93 ? -1.768 0.716 6.624 1.00 98.69 93 VAL A N 1
ATOM 719 C CA . VAL A 1 93 ? -0.788 0.617 5.538 1.00 98.69 93 VAL A CA 1
ATOM 720 C C . VAL A 1 93 ? -0.754 -0.784 4.945 1.00 98.69 93 VAL A C 1
ATOM 722 O O . VAL A 1 93 ? -1.033 -1.755 5.643 1.00 98.69 93 VAL A O 1
ATOM 725 N N . VAL A 1 94 ? -0.343 -0.894 3.683 1.00 98.50 94 VAL A N 1
ATOM 726 C CA . VAL A 1 94 ? 0.317 -2.112 3.190 1.00 98.50 94 VAL A CA 1
ATOM 727 C C . VAL A 1 94 ? 1.807 -1.936 3.428 1.00 98.50 94 VAL A C 1
ATOM 729 O O . VAL A 1 94 ? 2.390 -0.965 2.943 1.00 98.50 94 VAL A O 1
ATOM 732 N N . ARG A 1 95 ? 2.412 -2.855 4.176 1.00 98.62 95 ARG A N 1
ATOM 733 C CA . ARG A 1 95 ? 3.843 -2.879 4.465 1.00 98.62 95 ARG A CA 1
ATOM 734 C C . ARG A 1 95 ? 4.505 -3.977 3.650 1.00 98.62 95 ARG A C 1
ATOM 736 O O . ARG A 1 95 ? 4.075 -5.122 3.706 1.00 98.62 95 ARG A O 1
ATOM 743 N N . TRP A 1 96 ? 5.560 -3.615 2.939 1.00 98.38 96 TRP A N 1
ATOM 744 C CA . TRP A 1 96 ? 6.574 -4.531 2.439 1.00 98.38 96 TRP A CA 1
ATOM 745 C C . TRP A 1 96 ? 7.689 -4.642 3.473 1.00 98.38 96 TRP A C 1
ATOM 747 O O . TRP A 1 96 ? 8.230 -3.616 3.889 1.00 98.38 96 TRP A O 1
ATOM 757 N N . ASP A 1 97 ? 7.982 -5.867 3.901 1.00 98.06 97 ASP A N 1
ATOM 758 C CA . ASP A 1 97 ? 8.938 -6.185 4.958 1.00 98.06 97 ASP A CA 1
ATOM 759 C C . ASP A 1 97 ? 9.922 -7.240 4.445 1.00 98.06 97 ASP A C 1
ATOM 761 O O . ASP A 1 97 ? 9.635 -8.441 4.411 1.00 98.06 97 ASP A O 1
ATOM 765 N N . LEU A 1 98 ? 11.079 -6.772 3.978 1.00 94.94 98 LEU A N 1
ATOM 766 C CA . LEU A 1 98 ? 12.094 -7.623 3.368 1.00 94.94 98 LEU A CA 1
ATOM 767 C C . LEU A 1 98 ? 12.705 -8.624 4.369 1.00 94.94 98 LEU A C 1
ATOM 769 O O . LEU A 1 98 ? 12.819 -9.796 4.001 1.00 94.94 98 LEU A O 1
ATOM 773 N N . PRO A 1 99 ? 13.045 -8.245 5.622 1.00 96.25 99 PRO A N 1
ATOM 774 C CA . PRO A 1 99 ? 13.502 -9.202 6.630 1.00 96.25 99 PRO A CA 1
ATOM 775 C C . PRO A 1 99 ? 12.488 -10.313 6.935 1.00 96.25 99 PRO A C 1
ATOM 777 O O . PRO A 1 99 ? 12.887 -11.469 7.076 1.00 96.25 99 PRO A O 1
ATOM 780 N N . GLN A 1 100 ? 11.189 -9.991 7.013 1.00 96.88 100 GLN A N 1
ATOM 781 C CA . GLN A 1 100 ? 10.127 -10.995 7.197 1.00 96.88 100 GLN A CA 1
ATOM 782 C C . GLN A 1 100 ? 9.786 -11.757 5.911 1.00 96.88 100 GLN A C 1
ATOM 784 O O . GLN A 1 100 ? 9.146 -12.806 5.975 1.00 96.88 100 GLN A O 1
ATOM 789 N N . ARG A 1 101 ? 10.240 -11.260 4.754 1.00 95.44 101 ARG A N 1
ATOM 790 C CA . ARG A 1 101 ? 9.921 -11.782 3.418 1.00 95.44 101 ARG A CA 1
ATOM 791 C C . ARG A 1 101 ? 8.413 -11.821 3.165 1.00 95.44 101 ARG A C 1
ATOM 793 O O . ARG A 1 101 ? 7.914 -12.773 2.565 1.00 95.44 101 ARG A O 1
ATOM 800 N N . ASP A 1 102 ? 7.709 -10.788 3.620 1.00 96.88 102 ASP A N 1
ATOM 801 C CA . ASP A 1 102 ? 6.251 -10.723 3.553 1.00 96.88 102 ASP A CA 1
ATOM 802 C C . ASP A 1 102 ? 5.742 -9.321 3.192 1.00 96.88 102 ASP A C 1
ATOM 804 O O . ASP A 1 102 ? 6.420 -8.303 3.363 1.00 96.88 102 ASP A O 1
ATOM 808 N N . MET A 1 103 ? 4.515 -9.284 2.679 1.00 98.12 103 MET A N 1
ATOM 809 C CA . MET A 1 103 ? 3.736 -8.069 2.517 1.00 98.12 103 MET A CA 1
ATOM 810 C C . MET A 1 103 ? 2.399 -8.225 3.230 1.00 98.12 103 MET A C 1
ATOM 812 O O . MET A 1 103 ? 1.618 -9.118 2.908 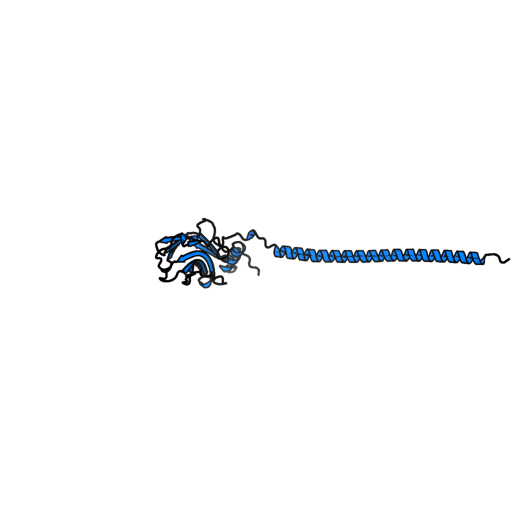1.00 98.12 103 MET A O 1
ATOM 816 N N . TYR A 1 104 ? 2.095 -7.321 4.155 1.00 98.31 104 TYR A N 1
ATOM 817 C CA . TYR A 1 104 ? 0.906 -7.432 4.996 1.00 98.31 104 TYR A CA 1
ATOM 818 C C . TYR A 1 104 ? 0.271 -6.075 5.293 1.00 98.31 104 TYR A C 1
ATOM 820 O O . TYR A 1 104 ? 0.892 -5.018 5.172 1.00 98.31 104 TYR A O 1
ATOM 828 N N . ILE A 1 105 ? -1.005 -6.106 5.681 1.00 98.38 105 ILE A N 1
ATOM 829 C CA . ILE A 1 105 ? -1.713 -4.924 6.172 1.00 98.38 105 ILE A CA 1
ATOM 830 C C . ILE A 1 105 ? -1.332 -4.705 7.637 1.00 98.38 105 ILE A C 1
ATOM 832 O O . ILE A 1 105 ? -1.434 -5.622 8.450 1.00 98.38 105 ILE A O 1
ATOM 836 N N . ALA A 1 106 ? -0.922 -3.487 7.976 1.00 98.12 106 ALA A N 1
ATOM 837 C CA . ALA A 1 106 ? -0.539 -3.101 9.328 1.00 98.12 106 ALA A CA 1
ATOM 838 C C . ALA A 1 106 ? -1.236 -1.806 9.759 1.00 98.12 106 ALA A C 1
ATOM 840 O O . ALA A 1 106 ? -1.647 -0.993 8.928 1.00 98.12 106 ALA A O 1
ATOM 841 N N . VAL A 1 107 ? -1.342 -1.603 11.073 1.00 98.31 107 VAL A N 1
ATOM 842 C CA . VAL A 1 107 ? -1.826 -0.353 11.668 1.00 98.31 107 VAL A CA 1
ATOM 843 C C . VAL A 1 107 ? -0.662 0.344 12.357 1.00 98.31 107 VAL A C 1
ATOM 845 O O . VAL A 1 107 ? -0.100 -0.160 13.327 1.00 98.31 107 VAL A O 1
ATOM 848 N N . LEU A 1 108 ? -0.316 1.531 11.873 1.00 98.12 108 LEU A N 1
ATOM 849 C CA . LEU A 1 108 ? 0.578 2.450 12.558 1.00 98.12 108 LEU A CA 1
ATOM 850 C C . LEU A 1 108 ? -0.251 3.241 13.565 1.00 98.12 108 LEU A C 1
ATOM 852 O O . LEU A 1 108 ? -0.953 4.187 13.201 1.00 98.12 108 LEU A O 1
ATOM 856 N N . LYS A 1 109 ? -0.197 2.838 14.834 1.00 97.25 109 LYS A N 1
ATOM 857 C CA . LYS A 1 109 ? -0.884 3.553 15.912 1.00 97.25 109 LYS A CA 1
ATOM 858 C C . LYS A 1 109 ? -0.347 4.985 16.014 1.00 97.25 109 LYS A C 1
ATOM 860 O O . LYS A 1 109 ? 0.867 5.202 16.020 1.00 97.25 109 LYS A O 1
ATOM 865 N N . GLY A 1 110 ? -1.251 5.954 16.091 1.00 96.50 110 GLY A N 1
ATOM 866 C CA . GLY A 1 110 ? -0.909 7.354 16.301 1.00 96.50 110 GLY A CA 1
ATOM 867 C C . GLY A 1 110 ? -0.574 7.653 17.758 1.00 96.50 110 GLY A C 1
ATOM 868 O O . GLY A 1 110 ? -1.114 7.041 18.682 1.00 96.50 110 GLY A O 1
ATOM 869 N N . THR A 1 111 ? 0.264 8.662 17.980 1.00 96.00 111 THR A N 1
ATOM 870 C CA . THR A 1 111 ? 0.524 9.178 19.328 1.00 96.00 111 THR A CA 1
ATOM 871 C C . THR A 1 111 ? -0.659 10.033 19.808 1.00 96.00 111 THR A C 1
ATOM 873 O O . THR A 1 111 ? -1.076 10.946 19.086 1.00 96.00 111 THR A O 1
ATOM 876 N N . PRO A 1 112 ? -1.204 9.794 21.017 1.00 96.38 112 PRO A N 1
ATOM 877 C CA . PRO A 1 112 ? -2.287 10.606 21.568 1.00 96.38 112 PRO A CA 1
ATOM 878 C C . PRO A 1 112 ? -1.913 12.089 21.709 1.00 96.38 112 PRO A C 1
ATOM 880 O O . PRO A 1 112 ? -0.868 12.432 22.256 1.00 96.38 112 PRO A O 1
ATOM 883 N N . SER A 1 113 ? -2.774 12.986 21.224 1.00 96.81 113 SER A N 1
ATOM 884 C CA . SER A 1 113 ? -2.551 14.435 21.207 1.00 96.81 113 SER A CA 1
ATOM 885 C C . SER A 1 113 ? -3.872 15.214 21.134 1.00 96.81 113 SER A C 1
ATOM 887 O O . SER A 1 113 ? -4.898 14.718 20.665 1.00 96.81 113 SER A O 1
ATOM 889 N N . ALA A 1 114 ? -3.853 16.477 21.571 1.00 94.44 114 ALA A N 1
ATOM 890 C CA . ALA A 1 114 ? -4.966 17.407 21.363 1.00 94.44 114 ALA A CA 1
ATOM 891 C C . ALA A 1 114 ? -5.149 17.771 19.875 1.00 94.44 114 ALA A C 1
ATOM 893 O O . ALA A 1 114 ? -6.268 18.024 19.431 1.00 94.44 114 ALA A O 1
ATOM 894 N N . LYS A 1 115 ? -4.051 17.763 19.107 1.00 95.38 115 LYS A N 1
ATOM 895 C CA . LYS A 1 115 ? -4.015 17.941 17.650 1.00 95.38 115 LYS A CA 1
ATOM 896 C C . LYS A 1 115 ? -3.317 16.723 17.041 1.00 95.38 115 LYS A C 1
ATOM 898 O O . LYS A 1 115 ? -2.114 16.784 16.788 1.00 95.38 115 LYS A O 1
ATOM 903 N N . PRO A 1 116 ? -4.017 15.586 16.919 1.00 96.19 116 PRO A N 1
ATOM 904 C CA . PRO A 1 116 ? -3.386 14.355 16.481 1.00 96.19 116 PRO A CA 1
ATOM 905 C C . PRO A 1 116 ? -3.034 14.416 14.995 1.00 96.19 116 PRO A C 1
ATOM 907 O O . PRO A 1 116 ? -3.778 14.966 14.185 1.00 96.19 116 PRO A O 1
ATOM 910 N N . THR A 1 117 ? -1.905 13.812 14.652 1.00 95.88 117 THR A N 1
ATOM 911 C CA . THR A 1 117 ? -1.427 13.644 13.278 1.00 95.88 117 THR A CA 1
ATOM 912 C C . THR A 1 117 ? -1.141 12.172 13.034 1.00 95.88 117 THR A C 1
ATOM 914 O O . THR A 1 117 ? -0.709 11.475 13.952 1.00 95.88 117 THR A O 1
ATOM 917 N N . ALA A 1 118 ? -1.361 11.705 11.807 1.00 95.19 118 ALA A N 1
ATOM 918 C CA . ALA A 1 118 ? -1.036 10.336 11.430 1.00 95.19 118 ALA A CA 1
ATOM 919 C C . ALA A 1 118 ? 0.474 10.075 11.537 1.00 95.19 118 ALA A C 1
ATOM 921 O O . ALA A 1 118 ? 1.286 10.940 11.195 1.00 95.19 118 ALA A O 1
ATOM 922 N N . THR A 1 119 ? 0.845 8.869 11.965 1.00 95.38 119 THR A N 1
ATOM 923 C CA . THR A 1 119 ? 2.239 8.412 11.965 1.00 95.38 119 THR A CA 1
ATOM 924 C C . THR A 1 119 ? 2.791 8.403 10.535 1.00 95.38 119 THR A C 1
ATOM 926 O O . THR A 1 119 ? 2.106 8.017 9.580 1.00 95.38 119 THR A O 1
ATOM 929 N N . ALA A 1 120 ? 4.028 8.877 10.366 1.00 96.38 120 ALA A N 1
ATOM 930 C CA . ALA A 1 120 ? 4.692 8.886 9.067 1.00 96.38 120 ALA A CA 1
ATOM 931 C C . ALA A 1 120 ? 4.885 7.454 8.546 1.00 96.38 120 ALA A C 1
ATOM 933 O O . ALA A 1 120 ? 5.142 6.538 9.324 1.00 96.38 120 ALA A O 1
ATOM 934 N N . VAL A 1 121 ? 4.759 7.278 7.229 1.00 97.31 121 VAL A N 1
ATOM 935 C CA . VAL A 1 121 ? 5.073 5.999 6.584 1.00 97.31 121 VAL A CA 1
ATOM 936 C C . VAL A 1 121 ? 6.579 5.759 6.595 1.00 97.31 121 VAL A C 1
ATOM 938 O O . VAL A 1 121 ? 7.373 6.686 6.418 1.00 97.31 121 VAL A O 1
ATOM 941 N N . THR A 1 122 ? 6.967 4.506 6.763 1.00 97.75 122 THR A N 1
ATOM 942 C CA . THR A 1 122 ? 8.350 4.047 6.691 1.00 97.75 122 THR A CA 1
ATOM 943 C C . THR A 1 122 ? 8.721 3.781 5.235 1.00 97.75 122 THR A C 1
ATOM 945 O O . THR A 1 122 ? 8.003 3.088 4.513 1.00 97.75 122 THR A O 1
ATOM 948 N N . ARG A 1 123 ? 9.843 4.354 4.790 1.00 96.50 123 ARG A N 1
ATOM 949 C CA . ARG A 1 123 ? 10.401 4.188 3.440 1.00 96.50 123 ARG A CA 1
ATOM 950 C C . ARG A 1 123 ? 11.912 4.011 3.532 1.00 96.50 123 ARG A C 1
ATOM 952 O O . ARG A 1 123 ? 12.667 4.975 3.437 1.00 96.50 123 ARG A O 1
ATOM 959 N N . THR A 1 124 ? 12.339 2.785 3.784 1.00 97.00 124 THR A N 1
ATOM 960 C CA . THR A 1 124 ? 13.740 2.366 3.873 1.00 97.00 124 THR A CA 1
ATOM 961 C C . THR A 1 124 ? 14.024 1.268 2.846 1.00 97.00 124 THR A C 1
ATOM 963 O O . THR A 1 124 ? 13.155 0.882 2.065 1.00 97.00 124 THR A O 1
ATOM 966 N N . THR A 1 125 ? 15.258 0.764 2.826 1.00 94.31 125 THR A N 1
ATOM 967 C CA . THR A 1 125 ? 15.664 -0.362 1.970 1.00 94.31 125 THR A CA 1
ATOM 968 C C . THR A 1 125 ? 15.079 -1.703 2.414 1.00 94.31 125 THR A C 1
ATOM 970 O O . THR A 1 125 ? 15.083 -2.647 1.632 1.00 94.31 125 THR A O 1
ATOM 973 N N . GLU A 1 126 ? 14.592 -1.795 3.653 1.00 95.25 126 GLU A N 1
ATOM 974 C CA . GLU A 1 126 ? 14.089 -3.037 4.257 1.00 95.25 126 GLU A CA 1
ATOM 975 C C . GLU A 1 126 ? 12.580 -3.003 4.502 1.00 95.25 126 GLU A C 1
ATOM 977 O O . GLU A 1 126 ? 11.926 -4.040 4.439 1.00 95.25 126 GLU A O 1
ATOM 982 N N . ILE A 1 127 ? 12.031 -1.815 4.770 1.00 97.94 127 ILE A N 1
ATOM 983 C CA . ILE A 1 127 ? 10.612 -1.601 5.033 1.00 97.94 127 ILE A CA 1
ATOM 984 C C . ILE A 1 127 ? 10.100 -0.495 4.123 1.00 97.94 127 ILE A C 1
ATOM 986 O O . ILE A 1 127 ? 10.639 0.612 4.109 1.00 97.94 127 ILE A O 1
ATOM 990 N N . TRP A 1 128 ? 9.003 -0.753 3.421 1.00 98.12 128 TRP A N 1
ATOM 991 C CA . TRP A 1 128 ? 8.327 0.265 2.626 1.00 98.12 128 TRP A CA 1
ATOM 992 C C . TRP A 1 128 ? 6.817 0.178 2.791 1.00 98.12 128 TRP A C 1
ATOM 994 O O . TRP A 1 128 ? 6.237 -0.902 2.730 1.00 98.12 128 TRP A O 1
ATOM 1004 N N . GLU A 1 129 ? 6.168 1.322 2.985 1.00 98.50 129 GLU A N 1
ATOM 1005 C CA . GLU A 1 129 ? 4.746 1.389 3.311 1.00 98.50 129 GLU A CA 1
ATOM 1006 C C . GLU A 1 129 ? 3.955 2.272 2.343 1.00 98.50 129 GLU A C 1
ATOM 1008 O O . GLU A 1 129 ? 4.404 3.345 1.925 1.00 98.50 129 GLU A O 1
ATOM 1013 N N . LEU A 1 130 ? 2.738 1.824 2.034 1.00 98.12 130 LEU A N 1
ATOM 1014 C CA . LEU A 1 130 ? 1.718 2.584 1.314 1.00 98.12 130 LEU A CA 1
ATOM 1015 C C . LEU A 1 130 ? 0.525 2.831 2.239 1.00 98.12 130 LEU A C 1
ATOM 1017 O O . LEU A 1 130 ? -0.092 1.878 2.716 1.00 98.12 130 LEU A O 1
ATOM 1021 N N . ALA A 1 131 ? 0.192 4.097 2.494 1.00 98.38 131 ALA A N 1
ATOM 1022 C CA . ALA A 1 131 ? -0.919 4.468 3.369 1.00 98.38 131 ALA A CA 1
ATOM 1023 C C . ALA A 1 131 ? -2.281 4.295 2.680 1.00 98.38 131 ALA A C 1
ATOM 1025 O O . ALA A 1 131 ? -2.617 5.031 1.758 1.00 98.38 131 ALA A O 1
ATOM 1026 N N . LEU A 1 132 ? -3.097 3.361 3.165 1.00 98.12 132 LEU A N 1
ATOM 1027 C CA . LEU A 1 132 ? -4.447 3.134 2.649 1.00 98.12 132 LEU A CA 1
ATOM 1028 C C . LEU A 1 132 ? -5.439 4.163 3.197 1.00 98.12 132 LEU A C 1
ATOM 1030 O O . LEU A 1 132 ? -6.216 4.739 2.440 1.00 98.12 132 LEU A O 1
ATOM 1034 N N . ALA A 1 133 ? -5.418 4.402 4.509 1.00 98.38 133 ALA A N 1
ATOM 1035 C CA . ALA A 1 133 ? -6.301 5.371 5.147 1.00 98.38 133 ALA A CA 1
ATOM 1036 C C . ALA A 1 133 ? -5.757 5.863 6.489 1.00 98.38 133 ALA A C 1
ATOM 1038 O O . ALA A 1 133 ? -5.036 5.145 7.186 1.00 98.38 133 ALA A O 1
ATOM 1039 N N . ASP A 1 134 ? -6.187 7.063 6.865 1.00 98.56 134 ASP A N 1
ATOM 1040 C CA . ASP A 1 134 ? -6.011 7.631 8.197 1.00 98.56 134 ASP A CA 1
ATOM 1041 C C . ASP A 1 134 ? -7.325 7.522 8.971 1.00 98.56 134 ASP A C 1
ATOM 1043 O O . ASP A 1 134 ? -8.381 7.923 8.482 1.00 98.56 134 ASP A O 1
ATOM 1047 N N . ILE A 1 135 ? -7.264 6.991 10.186 1.00 98.50 135 ILE A N 1
ATOM 1048 C CA . ILE A 1 135 ? -8.416 6.744 11.045 1.00 98.50 135 ILE A CA 1
ATOM 1049 C C . ILE A 1 135 ? -8.325 7.656 12.260 1.00 98.50 135 ILE A C 1
ATOM 1051 O O . ILE A 1 135 ? -7.474 7.483 13.133 1.00 98.50 135 ILE A O 1
ATOM 1055 N N . TYR A 1 136 ? -9.234 8.619 12.339 1.00 98.38 136 TYR A N 1
ATOM 1056 C CA . TYR A 1 136 ? -9.380 9.473 13.505 1.00 98.38 136 TYR A CA 1
ATOM 1057 C C . TYR A 1 136 ? -10.038 8.705 14.656 1.00 98.38 136 TYR A C 1
ATOM 1059 O O . TYR A 1 136 ? -11.229 8.391 14.623 1.00 98.38 136 TYR A O 1
ATOM 1067 N N . VAL A 1 137 ? -9.270 8.450 15.710 1.00 98.06 137 VAL A N 1
ATOM 1068 C CA . VAL A 1 137 ? -9.750 7.828 16.942 1.00 98.06 137 VAL A CA 1
ATOM 1069 C C . VAL A 1 137 ? -9.936 8.925 17.986 1.00 98.06 137 VAL A C 1
ATOM 1071 O O . VAL A 1 137 ? -8.979 9.411 18.595 1.00 98.06 137 VAL A O 1
ATOM 1074 N N . GLY A 1 138 ? -11.187 9.350 18.165 1.00 97.31 138 GLY A N 1
ATOM 1075 C CA . GLY A 1 138 ? -11.547 10.333 19.184 1.00 97.31 138 GLY A CA 1
ATOM 1076 C C . GLY A 1 138 ? -11.374 9.781 20.600 1.00 97.31 138 GLY A C 1
ATOM 1077 O O . GLY A 1 138 ? -11.459 8.576 20.828 1.00 97.31 138 GLY A O 1
ATOM 1078 N N . LYS A 1 139 ? -11.168 10.659 21.579 1.00 96.44 139 LYS A N 1
ATOM 1079 C CA . LYS A 1 139 ? -11.101 10.257 22.989 1.00 96.44 139 LYS A CA 1
ATOM 1080 C C . LYS A 1 139 ? -12.369 9.510 23.424 1.00 96.44 139 LYS A C 1
ATOM 1082 O O . LYS A 1 139 ? -13.484 9.950 23.139 1.00 96.44 139 LYS A O 1
ATOM 1087 N N . GLY A 1 140 ? -12.196 8.387 24.113 1.00 95.19 140 GLY A N 1
ATOM 1088 C CA . GLY A 1 140 ? -13.275 7.577 24.684 1.00 95.19 140 GLY A CA 1
ATOM 1089 C C . GLY A 1 140 ? -14.236 6.941 23.674 1.00 95.19 140 GLY A C 1
ATOM 1090 O O . GLY A 1 140 ? -15.276 6.428 24.087 1.00 95.19 140 GLY A O 1
ATOM 1091 N N . VAL A 1 141 ? -13.943 6.973 22.367 1.00 96.69 141 VAL A N 1
ATOM 1092 C CA . VAL A 1 141 ? -14.825 6.336 21.382 1.00 96.69 141 VAL A CA 1
ATOM 1093 C C . VAL A 1 141 ? -14.756 4.818 21.501 1.00 96.69 141 VAL A C 1
ATOM 1095 O O . VAL A 1 141 ? -13.698 4.230 21.709 1.00 96.69 141 VAL A O 1
ATOM 1098 N N . THR A 1 142 ? -15.906 4.180 21.331 1.00 96.25 142 THR A N 1
ATOM 1099 C CA . THR A 1 142 ? -16.036 2.717 21.301 1.00 96.25 142 THR A CA 1
ATOM 1100 C C . THR A 1 142 ? -16.347 2.194 19.904 1.00 96.25 142 THR A C 1
ATOM 1102 O O . THR A 1 142 ? -16.458 0.984 19.708 1.00 96.25 142 THR A O 1
ATOM 1105 N N . ARG A 1 143 ? -16.509 3.098 18.927 1.00 97.25 143 ARG A N 1
ATOM 1106 C CA . ARG A 1 143 ? -16.733 2.742 17.530 1.00 97.25 143 ARG A CA 1
ATOM 1107 C C . ARG A 1 143 ? -16.121 3.727 16.546 1.00 97.25 143 ARG A C 1
ATOM 1109 O O . ARG A 1 143 ? -16.153 4.932 16.788 1.00 97.25 143 ARG A O 1
ATOM 1116 N N . ILE A 1 144 ? -15.675 3.203 15.409 1.00 98.19 144 ILE A N 1
ATOM 1117 C CA . ILE A 1 144 ? -15.264 3.979 14.237 1.00 98.19 144 ILE A CA 1
ATOM 1118 C C . ILE A 1 144 ? -16.426 4.061 13.249 1.00 98.19 144 ILE A C 1
ATOM 1120 O O . ILE A 1 144 ? -17.134 3.084 13.010 1.00 98.19 144 ILE A O 1
ATOM 1124 N N . GLN A 1 145 ? -16.635 5.241 12.677 1.00 96.56 145 GLN A N 1
ATOM 1125 C CA . GLN A 1 145 ? -17.617 5.490 11.625 1.00 96.56 145 GLN A CA 1
ATOM 1126 C C . GLN A 1 145 ? -16.909 5.908 10.337 1.00 96.56 145 GLN A C 1
ATOM 1128 O O . GLN A 1 145 ? -15.771 6.365 10.372 1.00 96.56 145 GLN A O 1
ATOM 1133 N N . THR A 1 146 ? -17.593 5.820 9.195 1.00 95.19 146 THR A N 1
ATOM 1134 C CA . THR A 1 146 ? -17.024 6.191 7.886 1.00 95.19 146 THR A CA 1
ATOM 1135 C C . THR A 1 146 ? -16.444 7.607 7.870 1.00 95.19 146 THR A C 1
ATOM 1137 O O . THR A 1 146 ? -15.376 7.819 7.317 1.00 95.19 146 THR A O 1
ATOM 1140 N N . GLN A 1 147 ? -17.084 8.563 8.551 1.00 96.62 147 GLN A N 1
ATOM 1141 C CA . GLN A 1 147 ? -16.596 9.947 8.672 1.00 96.62 147 GLN A CA 1
ATOM 1142 C C . GLN A 1 147 ? -15.264 10.095 9.428 1.00 96.62 147 GLN A C 1
ATOM 1144 O O . GLN A 1 147 ? -14.649 11.155 9.387 1.00 96.62 147 GLN A O 1
ATOM 1149 N N . ASN A 1 148 ? -14.836 9.066 10.162 1.00 96.88 148 ASN A N 1
ATOM 1150 C CA . ASN A 1 148 ? -13.552 9.051 10.855 1.00 96.88 148 ASN A CA 1
ATOM 1151 C C . ASN A 1 148 ? -12.418 8.525 9.969 1.00 96.88 148 ASN A C 1
ATOM 1153 O O . ASN A 1 148 ? -11.271 8.555 10.402 1.00 96.88 148 ASN A O 1
ATOM 1157 N N . ILE A 1 149 ? -12.730 8.018 8.774 1.00 98.12 149 ILE A N 1
ATOM 1158 C CA . ILE A 1 149 ? -11.772 7.396 7.865 1.00 98.12 149 ILE A CA 1
ATOM 1159 C C . ILE A 1 149 ? -11.520 8.353 6.704 1.00 98.12 149 ILE A C 1
ATOM 1161 O O . ILE A 1 149 ? -12.420 8.668 5.928 1.00 98.12 149 ILE A O 1
ATOM 1165 N N . THR A 1 150 ? -10.272 8.777 6.571 1.00 98.19 150 THR A N 1
ATOM 1166 C CA . THR A 1 150 ? -9.789 9.559 5.436 1.00 98.19 150 THR A CA 1
ATOM 1167 C C . THR A 1 150 ? -9.025 8.629 4.505 1.00 98.19 150 THR A C 1
ATOM 1169 O O . THR A 1 150 ? -7.977 8.103 4.877 1.00 98.19 150 THR A O 1
ATOM 1172 N N . ASP A 1 151 ? -9.544 8.418 3.298 1.00 96.25 151 ASP A N 1
ATOM 1173 C CA . ASP A 1 151 ? -8.899 7.592 2.274 1.00 96.25 151 ASP A CA 1
ATOM 1174 C C . ASP A 1 151 ? -7.611 8.268 1.767 1.00 96.25 151 ASP A C 1
ATOM 1176 O O . ASP A 1 151 ? -7.627 9.436 1.376 1.00 96.25 151 ASP A O 1
ATOM 1180 N N . GLN A 1 152 ? -6.494 7.538 1.788 1.00 97.00 152 GLN A N 1
ATOM 1181 C CA . GLN A 1 152 ? -5.175 8.012 1.355 1.00 97.00 152 GLN A CA 1
ATOM 1182 C C . GLN A 1 152 ? -4.686 7.307 0.083 1.00 97.00 152 GLN A C 1
ATOM 1184 O O . GLN A 1 152 ? -3.613 7.639 -0.421 1.00 97.00 152 GLN A O 1
ATOM 1189 N N . ARG A 1 153 ? -5.467 6.382 -0.494 1.00 93.88 153 ARG A N 1
ATOM 1190 C CA . ARG A 1 153 ? -5.048 5.564 -1.646 1.00 93.88 153 ARG A CA 1
ATOM 1191 C C . ARG A 1 153 ? -4.649 6.410 -2.859 1.00 93.88 153 ARG A C 1
ATOM 1193 O O . ARG A 1 153 ? -3.670 6.105 -3.534 1.00 93.88 153 ARG A O 1
ATOM 1200 N N . PHE A 1 154 ? -5.356 7.516 -3.091 1.00 89.06 154 PHE A N 1
ATOM 1201 C CA . PHE A 1 154 ? -5.085 8.461 -4.183 1.00 89.06 154 PHE A CA 1
ATOM 1202 C C . PHE A 1 154 ? -4.044 9.540 -3.839 1.00 89.06 154 PHE A C 1
ATOM 1204 O O . PHE A 1 154 ? -3.724 10.376 -4.681 1.00 89.06 154 PHE A O 1
ATOM 1211 N N . ASN A 1 155 ? -3.499 9.545 -2.621 1.00 92.06 155 ASN A N 1
ATOM 1212 C CA . ASN A 1 155 ? -2.474 10.497 -2.213 1.00 92.06 155 ASN A CA 1
ATOM 1213 C C . ASN A 1 155 ? -1.083 9.988 -2.616 1.00 92.06 155 ASN A C 1
ATOM 1215 O O . ASN A 1 155 ? -0.515 9.120 -1.952 1.00 92.06 155 ASN A O 1
ATOM 1219 N N . SER A 1 156 ? -0.505 10.561 -3.673 1.00 89.81 156 SER A N 1
ATOM 1220 C CA . SER A 1 156 ? 0.818 10.179 -4.191 1.00 89.81 156 SER A CA 1
ATOM 1221 C C . SER A 1 156 ? 1.968 10.401 -3.201 1.00 89.81 156 SER A C 1
ATOM 1223 O O . SER A 1 156 ? 3.010 9.760 -3.319 1.00 89.81 156 SER A O 1
ATOM 1225 N N . ALA A 1 157 ? 1.801 11.259 -2.189 1.00 93.06 157 ALA A N 1
ATOM 1226 C CA . ALA A 1 157 ? 2.852 11.503 -1.205 1.00 93.06 157 ALA A CA 1
ATOM 1227 C C . ALA A 1 157 ? 3.064 10.301 -0.270 1.00 93.06 157 ALA A C 1
ATOM 1229 O O . ALA A 1 157 ? 4.198 10.033 0.128 1.00 93.06 157 ALA A O 1
ATOM 1230 N N . VAL A 1 158 ? 2.002 9.557 0.061 1.00 95.25 158 VAL A N 1
ATOM 1231 C CA . VAL A 1 158 ? 2.019 8.465 1.061 1.00 95.25 158 VAL A CA 1
ATOM 1232 C C . VAL A 1 158 ? 1.576 7.105 0.514 1.00 95.25 158 VAL A C 1
ATOM 1234 O O . VAL A 1 158 ? 1.904 6.083 1.109 1.00 95.25 158 VAL A O 1
ATOM 1237 N N . CYS A 1 159 ? 0.877 7.078 -0.617 1.00 92.44 159 CYS A N 1
ATOM 1238 C CA . CYS A 1 159 ? 0.445 5.883 -1.333 1.00 92.44 159 CYS A CA 1
ATOM 1239 C C . CYS A 1 159 ? 0.601 6.116 -2.839 1.00 92.44 159 CYS A C 1
ATOM 1241 O O . CYS A 1 159 ? 1.727 6.129 -3.325 1.00 92.44 159 CYS A O 1
ATOM 1243 N N . GLY A 1 160 ? -0.504 6.338 -3.557 1.00 87.94 160 GLY A N 1
ATOM 1244 C CA . GLY A 1 160 ? -0.539 6.461 -5.007 1.00 87.94 160 GLY A CA 1
ATOM 1245 C C . GLY A 1 160 ? -1.201 5.260 -5.678 1.00 87.94 160 GLY A C 1
ATOM 1246 O O . GLY A 1 160 ? -1.387 4.194 -5.082 1.00 87.94 160 GLY A O 1
ATOM 1247 N N . ILE A 1 161 ? -1.565 5.464 -6.939 1.00 85.88 161 ILE A N 1
ATOM 1248 C CA . ILE A 1 161 ? -2.099 4.433 -7.823 1.00 85.88 161 ILE A CA 1
ATOM 1249 C C . ILE A 1 161 ? -0.951 3.885 -8.664 1.00 85.88 161 ILE A C 1
ATOM 1251 O O . ILE A 1 161 ? -0.099 4.651 -9.108 1.00 85.88 161 ILE A O 1
ATOM 1255 N N . VAL A 1 162 ? -0.947 2.575 -8.905 1.00 79.50 162 VAL A N 1
ATOM 1256 C CA . VAL A 1 162 ? -0.003 1.959 -9.845 1.00 79.50 162 VAL A CA 1
ATOM 1257 C C . VAL A 1 162 ? -0.176 2.589 -11.224 1.00 79.50 162 VAL A C 1
ATOM 1259 O O . VAL A 1 162 ? -1.254 2.509 -11.818 1.00 79.50 162 VAL A O 1
ATOM 1262 N N . THR A 1 163 ? 0.898 3.162 -11.751 1.00 68.44 163 THR A N 1
ATOM 1263 C CA . THR A 1 163 ? 1.016 3.583 -13.147 1.00 68.44 163 THR A CA 1
ATOM 1264 C C . THR A 1 163 ? 1.943 2.617 -13.886 1.00 68.44 163 THR A C 1
ATOM 1266 O O . THR A 1 163 ? 2.873 2.056 -13.298 1.00 68.44 163 THR A O 1
ATOM 1269 N N . GLY A 1 164 ? 1.675 2.374 -15.172 1.00 59.22 164 GLY A N 1
ATOM 1270 C CA . GLY A 1 164 ? 2.646 1.704 -16.036 1.00 59.22 164 GLY A CA 1
ATOM 1271 C C . GLY A 1 164 ? 3.763 2.692 -16.354 1.00 59.22 164 GLY A C 1
ATOM 1272 O O . GLY A 1 164 ? 3.493 3.725 -16.956 1.00 59.22 164 GLY A O 1
ATOM 1273 N N . THR A 1 165 ? 5.003 2.416 -15.951 1.00 51.72 165 THR A N 1
ATOM 1274 C CA . THR A 1 165 ? 6.122 3.375 -16.088 1.00 51.72 165 THR A CA 1
ATOM 1275 C C . THR A 1 165 ? 6.615 3.566 -17.530 1.00 51.72 165 THR A C 1
ATOM 1277 O O . THR A 1 165 ? 7.450 4.426 -17.775 1.00 51.72 165 THR A O 1
ATOM 1280 N N . VAL A 1 166 ? 6.090 2.820 -18.510 1.00 49.06 166 VAL A N 1
ATOM 1281 C CA . VAL A 1 166 ? 6.559 2.854 -19.913 1.00 49.06 166 VAL A CA 1
ATOM 1282 C C . VAL A 1 166 ? 6.037 4.070 -20.708 1.00 49.06 166 VAL A C 1
ATOM 1284 O O . VAL A 1 166 ? 6.467 4.282 -21.838 1.00 49.06 166 VAL A O 1
ATOM 1287 N N . GLU A 1 167 ? 5.151 4.905 -20.149 1.00 43.09 167 GLU A N 1
ATOM 1288 C CA . GLU A 1 167 ? 4.767 6.173 -20.804 1.00 43.09 167 GLU A CA 1
ATOM 1289 C C . GLU A 1 167 ? 5.862 7.252 -20.741 1.00 43.09 167 GLU A C 1
ATOM 1291 O O . GLU A 1 167 ? 5.863 8.164 -21.567 1.00 43.09 167 GLU A O 1
ATOM 1296 N N . GLU A 1 168 ? 6.844 7.126 -19.846 1.00 46.56 168 GLU A N 1
ATOM 1297 C CA . GLU A 1 168 ? 7.985 8.039 -19.782 1.00 46.56 168 GLU A CA 1
ATOM 1298 C C . GLU A 1 168 ? 9.241 7.325 -20.289 1.00 46.56 168 GLU A C 1
ATOM 1300 O O . GLU A 1 168 ? 10.007 6.725 -19.537 1.00 46.56 168 GLU A O 1
ATOM 1305 N N . ILE A 1 169 ? 9.475 7.394 -21.604 1.00 45.12 169 ILE A N 1
ATOM 1306 C CA . ILE A 1 169 ? 10.833 7.210 -22.123 1.00 45.12 169 ILE A CA 1
ATOM 1307 C C . ILE A 1 169 ? 11.669 8.303 -21.459 1.00 45.12 169 ILE A C 1
ATOM 1309 O O . ILE A 1 169 ? 11.488 9.482 -21.774 1.00 45.12 169 ILE A O 1
ATOM 1313 N N . ASP A 1 170 ? 12.571 7.921 -20.551 1.00 48.38 170 ASP A N 1
ATOM 1314 C CA . ASP A 1 170 ? 13.600 8.814 -20.026 1.00 48.38 170 ASP A CA 1
ATOM 1315 C C . ASP A 1 170 ? 14.528 9.218 -21.179 1.00 48.38 170 ASP A C 1
ATOM 1317 O O . ASP A 1 170 ? 15.583 8.639 -21.445 1.00 48.38 170 ASP A O 1
ATOM 1321 N N . ALA A 1 171 ? 14.084 10.221 -21.928 1.00 53.59 171 ALA A N 1
ATOM 1322 C CA . ALA A 1 171 ? 14.817 10.785 -23.034 1.00 53.59 171 ALA A CA 1
ATOM 1323 C C . ALA A 1 171 ? 15.906 11.736 -22.536 1.00 53.59 171 ALA A C 1
ATOM 1325 O O . ALA A 1 171 ? 16.550 12.350 -23.379 1.00 53.59 171 ALA A O 1
ATOM 1326 N N . SER A 1 172 ? 16.142 11.889 -21.223 1.00 61.06 172 SER A N 1
ATOM 1327 C CA . SER A 1 172 ? 17.171 12.799 -20.700 1.00 61.06 172 SER A CA 1
ATOM 1328 C C . SER A 1 172 ? 18.570 12.393 -21.171 1.00 61.06 172 SER A C 1
ATOM 1330 O O . SER A 1 172 ? 19.371 13.2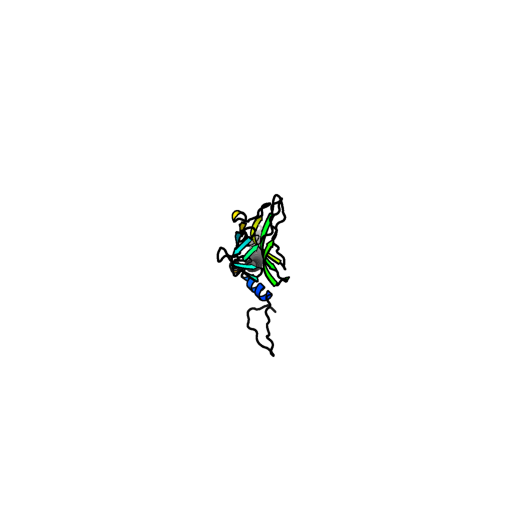38 -21.570 1.00 61.06 172 SER A O 1
ATOM 1332 N N . VAL A 1 173 ? 18.844 11.086 -21.241 1.00 59.72 173 VAL A N 1
ATOM 1333 C CA . VAL A 1 173 ? 20.109 10.553 -21.764 1.00 59.72 173 VAL A CA 1
ATOM 1334 C C . VAL A 1 173 ? 20.195 10.725 -23.282 1.00 59.72 173 VAL A C 1
ATOM 1336 O O . VAL A 1 173 ? 21.234 11.150 -23.787 1.00 59.72 173 VAL A O 1
ATOM 1339 N N . LEU A 1 174 ? 19.101 10.465 -24.010 1.00 57.38 174 LEU A N 1
ATOM 1340 C CA . LEU A 1 174 ? 19.029 10.671 -25.463 1.00 57.38 174 LEU A CA 1
ATOM 1341 C C . LEU A 1 174 ? 19.190 12.151 -25.833 1.00 57.38 174 LEU A C 1
ATOM 1343 O O . LEU A 1 174 ? 19.956 12.471 -26.736 1.00 57.38 174 LEU A O 1
ATOM 1347 N N . THR A 1 175 ? 18.529 13.060 -25.115 1.00 61.94 175 THR A N 1
ATOM 1348 C CA . THR A 1 175 ? 18.663 14.509 -25.314 1.00 61.94 175 THR A CA 1
ATOM 1349 C C . THR A 1 175 ? 20.053 14.984 -24.939 1.00 61.94 175 THR A C 1
ATOM 1351 O O . THR A 1 175 ? 20.630 15.732 -25.716 1.00 61.94 175 THR A O 1
ATOM 1354 N N . LYS A 1 176 ? 20.660 14.495 -23.849 1.00 69.06 176 LYS A N 1
ATOM 1355 C CA . LYS A 1 176 ? 22.055 14.826 -23.527 1.00 69.06 176 LYS A CA 1
ATOM 1356 C C . LYS A 1 176 ? 23.018 14.382 -24.631 1.00 69.06 176 LYS A C 1
ATOM 1358 O O . LYS A 1 176 ? 23.862 15.170 -25.041 1.00 69.06 176 LYS A O 1
ATOM 1363 N N . GLN A 1 177 ? 22.879 13.160 -25.146 1.00 57.38 177 GLN A N 1
ATOM 1364 C CA . GLN A 1 177 ? 23.719 12.668 -26.245 1.00 57.38 177 GLN A CA 1
ATOM 1365 C C . GLN A 1 177 ? 23.503 13.456 -27.541 1.00 57.38 177 GLN A C 1
ATOM 1367 O O . GLN A 1 177 ? 24.477 13.807 -28.204 1.00 57.38 177 GLN A O 1
ATOM 1372 N N . PHE A 1 178 ? 22.254 13.780 -27.886 1.00 60.28 178 PHE A N 1
ATOM 1373 C CA . PHE A 1 178 ? 21.946 14.616 -29.047 1.00 60.28 178 PHE A CA 1
ATOM 1374 C C . PHE A 1 178 ? 22.481 16.042 -28.893 1.00 60.28 178 PHE A C 1
ATOM 1376 O O . PHE A 1 178 ? 23.027 16.587 -29.848 1.00 60.28 178 PHE A O 1
ATOM 1383 N N . THR A 1 179 ? 22.362 16.645 -27.709 1.00 69.19 179 THR A N 1
ATOM 1384 C CA . THR A 1 179 ? 22.897 17.980 -27.417 1.00 69.19 179 THR A CA 1
ATOM 1385 C C . THR A 1 179 ? 24.423 17.987 -27.453 1.00 69.19 179 THR A C 1
ATOM 1387 O O . THR A 1 179 ? 24.996 18.872 -28.082 1.00 69.19 179 THR A O 1
ATOM 1390 N N . ASP A 1 180 ? 25.087 16.995 -26.854 1.00 73.12 180 ASP A N 1
ATOM 1391 C CA . ASP A 1 180 ? 26.548 16.869 -26.901 1.00 73.12 180 ASP A CA 1
ATOM 1392 C C . ASP A 1 180 ? 27.029 16.676 -28.353 1.00 73.12 180 ASP A C 1
ATOM 1394 O O . ASP A 1 180 ? 27.910 17.408 -28.804 1.00 73.12 180 ASP A O 1
ATOM 1398 N N . PHE A 1 181 ? 26.391 15.785 -29.125 1.00 69.00 181 PHE A N 1
ATOM 1399 C CA . PHE A 1 181 ? 26.679 15.597 -30.553 1.00 69.00 181 PHE A CA 1
ATOM 1400 C C . PHE A 1 181 ? 26.484 16.888 -31.357 1.00 69.00 181 PHE A C 1
ATOM 1402 O O . PHE A 1 181 ? 27.362 17.275 -32.127 1.00 69.00 181 PHE A O 1
ATOM 1409 N N . PHE A 1 182 ? 25.356 17.578 -31.163 1.00 67.56 182 PHE A N 1
ATOM 1410 C CA . PHE A 1 182 ? 25.051 18.821 -31.867 1.00 67.56 182 PHE A CA 1
ATOM 1411 C C . PHE A 1 182 ? 26.056 19.925 -31.530 1.00 67.56 182 PHE A C 1
ATOM 1413 O O . PHE A 1 182 ? 26.500 20.638 -32.429 1.00 67.56 182 PHE A O 1
ATOM 1420 N N . ASN A 1 183 ? 26.463 20.043 -30.265 1.00 74.06 183 ASN A N 1
ATOM 1421 C CA . ASN A 1 183 ? 27.466 21.012 -29.831 1.00 74.06 183 ASN A CA 1
ATOM 1422 C C . ASN A 1 183 ? 28.844 20.706 -30.432 1.00 74.06 183 ASN A C 1
ATOM 1424 O O . ASN A 1 183 ? 29.504 21.616 -30.931 1.00 74.06 183 ASN A O 1
ATOM 1428 N N . THR A 1 184 ? 29.266 19.437 -30.442 1.00 76.19 184 THR A N 1
ATOM 1429 C CA . THR A 1 184 ? 30.533 19.026 -31.065 1.00 76.19 184 THR A CA 1
ATOM 1430 C C . THR A 1 184 ? 30.523 19.264 -32.574 1.00 76.19 184 THR A C 1
ATOM 1432 O O . THR A 1 184 ? 31.463 19.851 -33.106 1.00 76.19 184 THR A O 1
ATOM 1435 N N . TYR A 1 185 ? 29.456 18.860 -33.265 1.00 66.62 185 TYR A N 1
ATOM 1436 C CA . TYR A 1 185 ? 29.329 19.051 -34.708 1.00 66.62 185 TYR A CA 1
ATOM 1437 C C . TYR A 1 185 ? 29.271 20.537 -35.085 1.00 66.62 185 TYR A C 1
ATOM 1439 O O . TYR A 1 185 ? 29.988 20.977 -35.980 1.00 66.62 185 TYR A O 1
ATOM 1447 N N . SER A 1 186 ? 28.487 21.339 -34.359 1.00 64.00 186 SER A N 1
ATOM 1448 C CA . SER A 1 186 ? 28.387 22.785 -34.599 1.00 64.00 186 SER A CA 1
ATOM 1449 C C . SER A 1 186 ? 29.719 23.498 -34.368 1.00 64.00 186 SER A C 1
ATOM 1451 O O . SER A 1 186 ? 30.076 24.381 -35.143 1.00 64.00 186 SER A O 1
ATOM 1453 N N . ALA A 1 187 ? 30.482 23.102 -33.343 1.00 71.69 187 ALA A N 1
ATOM 1454 C CA . ALA A 1 187 ? 31.816 23.643 -33.098 1.00 71.69 187 ALA A CA 1
ATOM 1455 C C . ALA A 1 187 ? 32.795 23.301 -34.234 1.00 71.69 187 ALA A C 1
ATOM 1457 O O . ALA A 1 187 ? 33.526 24.181 -34.679 1.00 71.69 187 ALA A O 1
ATOM 1458 N N . ALA A 1 188 ? 32.768 22.066 -34.747 1.00 71.44 188 ALA A N 1
ATOM 1459 C CA . ALA A 1 188 ? 33.611 21.654 -35.870 1.00 71.44 188 ALA A CA 1
ATOM 1460 C C . ALA A 1 188 ? 33.275 22.422 -37.161 1.00 71.44 188 ALA A C 1
ATOM 1462 O O . ALA A 1 188 ? 34.171 22.926 -37.831 1.00 71.44 188 ALA A O 1
ATOM 1463 N N . VAL A 1 189 ? 31.985 22.591 -37.474 1.00 68.88 189 VAL A N 1
ATOM 1464 C CA . VAL A 1 189 ? 31.539 23.362 -38.648 1.00 68.88 189 VAL A CA 1
ATOM 1465 C C . VAL A 1 189 ? 31.906 24.845 -38.522 1.00 68.88 189 VAL A C 1
ATOM 1467 O O . VAL A 1 189 ? 32.315 25.465 -39.504 1.00 68.88 189 VAL A O 1
ATOM 1470 N N . LEU A 1 190 ? 31.786 25.430 -37.325 1.00 66.31 190 LEU A N 1
ATOM 1471 C CA . LEU A 1 190 ? 32.215 26.809 -37.074 1.00 66.31 190 LEU A CA 1
ATOM 1472 C C . LEU A 1 190 ? 33.728 26.976 -37.248 1.00 66.31 190 LEU A C 1
ATOM 1474 O O . LEU A 1 190 ? 34.159 27.977 -37.822 1.00 66.31 190 LEU A O 1
ATOM 1478 N N . ASP A 1 191 ? 34.521 26.006 -36.794 1.00 75.56 191 ASP A N 1
ATOM 1479 C CA . ASP A 1 191 ? 35.976 26.025 -36.943 1.00 75.56 191 ASP A CA 1
ATOM 1480 C C . ASP A 1 191 ? 36.385 25.922 -38.421 1.00 75.56 191 ASP A C 1
ATOM 1482 O O . ASP A 1 191 ? 37.119 26.779 -38.918 1.00 75.56 191 ASP A O 1
ATOM 1486 N N . GLU A 1 192 ? 35.803 24.980 -39.172 1.00 74.62 192 GLU A N 1
ATOM 1487 C CA . GLU A 1 192 ? 36.016 24.842 -40.620 1.00 74.62 192 GLU A CA 1
ATOM 1488 C C . GLU A 1 192 ? 35.602 26.099 -41.394 1.00 74.62 192 GLU A C 1
ATOM 1490 O O . GLU A 1 192 ? 36.344 26.581 -42.255 1.00 74.62 192 GLU A O 1
ATOM 1495 N N . PHE A 1 193 ? 34.444 26.681 -41.071 1.00 71.06 193 PHE A N 1
ATOM 1496 C CA . PHE A 1 193 ? 33.989 27.918 -41.701 1.00 71.06 193 PHE A CA 1
ATOM 1497 C C . PHE A 1 193 ? 34.915 29.096 -41.373 1.00 71.06 193 PHE A C 1
ATOM 1499 O O . PHE A 1 193 ? 35.181 29.938 -42.234 1.00 71.06 193 PHE A O 1
ATOM 1506 N N . SER A 1 194 ? 35.450 29.153 -40.151 1.00 73.00 194 SER A N 1
ATOM 1507 C CA . SER A 1 194 ? 36.416 30.177 -39.753 1.00 73.00 194 SER A CA 1
ATOM 1508 C C . SER A 1 194 ? 37.746 30.032 -40.500 1.00 73.00 194 SER A C 1
ATOM 1510 O O . SER A 1 194 ? 38.285 31.031 -40.983 1.00 73.00 194 SER A O 1
ATOM 1512 N N . ALA A 1 195 ? 38.230 28.801 -40.685 1.00 78.25 195 ALA A N 1
ATOM 1513 C CA . ALA A 1 195 ? 39.429 28.499 -41.457 1.00 78.25 195 ALA A CA 1
ATOM 1514 C C . ALA A 1 195 ? 39.230 28.840 -42.943 1.00 78.25 195 ALA A C 1
ATOM 1516 O O . ALA A 1 195 ? 40.082 29.488 -43.559 1.00 78.25 195 ALA A O 1
ATOM 1517 N N . TYR A 1 196 ? 38.066 28.497 -43.503 1.00 77.81 196 TYR A N 1
ATOM 1518 C CA . TYR A 1 196 ? 37.689 28.880 -44.861 1.00 77.81 196 TYR A CA 1
ATOM 1519 C C . TYR A 1 196 ? 37.653 30.403 -45.022 1.00 77.81 196 TYR A C 1
ATOM 1521 O O . TYR A 1 196 ? 38.288 30.940 -45.932 1.00 77.81 196 TYR A O 1
ATOM 1529 N N . LYS A 1 197 ? 36.997 31.122 -44.103 1.00 77.88 197 LYS A N 1
ATOM 1530 C CA . LYS A 1 197 ? 36.932 32.588 -44.117 1.00 77.88 197 LYS A CA 1
ATOM 1531 C C . LYS A 1 197 ? 38.322 33.225 -44.050 1.00 77.88 197 LYS A C 1
ATOM 1533 O O . LYS A 1 197 ? 38.613 34.112 -44.846 1.00 77.88 197 LYS A O 1
ATOM 1538 N N . GLN A 1 198 ? 39.202 32.748 -43.169 1.00 79.75 198 GLN A N 1
ATOM 1539 C CA . GLN A 1 198 ? 40.583 33.236 -43.079 1.00 79.75 198 GLN A CA 1
ATOM 1540 C C . GLN A 1 198 ? 41.366 32.986 -44.373 1.00 79.75 198 GLN A C 1
ATOM 1542 O O . GLN A 1 198 ? 42.118 33.852 -44.826 1.00 79.75 198 GLN A O 1
ATOM 1547 N N . SER A 1 199 ? 41.173 31.822 -45.000 1.00 79.19 199 SER A N 1
ATOM 1548 C CA . SER A 1 199 ? 41.803 31.514 -46.284 1.00 79.19 199 SER A CA 1
ATOM 1549 C C . SER A 1 199 ? 41.325 32.471 -47.384 1.00 79.19 199 SER A C 1
ATOM 1551 O O . SER A 1 199 ? 42.147 33.049 -48.093 1.00 79.19 199 SER A O 1
ATOM 1553 N N . MET A 1 200 ? 40.018 32.735 -47.456 1.00 80.38 200 MET A N 1
ATOM 1554 C CA . MET A 1 200 ? 39.416 33.692 -48.384 1.00 80.38 200 MET A CA 1
ATOM 1555 C C . MET A 1 200 ? 39.889 35.128 -48.142 1.00 80.38 200 MET A C 1
ATOM 1557 O O . MET A 1 200 ? 40.225 35.827 -49.096 1.00 80.38 200 MET A O 1
ATOM 1561 N N . GLU A 1 201 ? 39.987 35.567 -46.886 1.00 81.06 201 GLU A N 1
ATOM 1562 C CA . GLU A 1 201 ? 40.542 36.881 -46.537 1.00 81.06 201 GLU A CA 1
ATOM 1563 C C . GLU A 1 201 ? 42.012 37.004 -46.957 1.00 81.06 201 GLU A C 1
ATOM 1565 O O . GLU A 1 201 ? 42.430 38.050 -47.458 1.00 81.06 201 GLU A O 1
ATOM 1570 N N . LYS A 1 202 ? 42.801 35.932 -46.817 1.00 83.69 202 LYS A N 1
ATOM 1571 C CA . LYS A 1 202 ? 44.187 35.887 -47.296 1.00 83.69 202 LYS A CA 1
ATOM 1572 C C . LYS A 1 202 ? 44.263 35.981 -48.821 1.00 83.69 202 LYS A C 1
ATOM 1574 O O . LYS A 1 202 ? 45.071 36.756 -49.327 1.00 83.69 202 LYS A O 1
ATOM 1579 N N . TYR A 1 203 ? 43.425 35.239 -49.549 1.00 76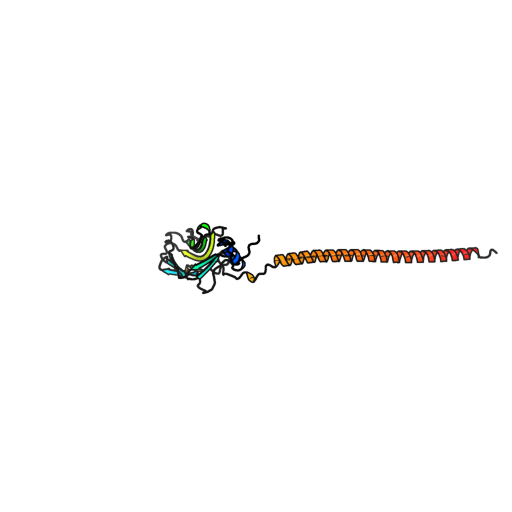.25 203 TYR A N 1
ATOM 1580 C CA . TYR A 1 203 ? 43.340 35.338 -51.011 1.00 76.25 203 TYR A CA 1
ATOM 1581 C C . TYR A 1 203 ? 42.960 36.750 -51.464 1.00 76.25 203 TYR A C 1
ATOM 1583 O O . TYR A 1 203 ? 43.586 37.288 -52.376 1.00 76.25 203 TYR A O 1
ATOM 1591 N N . LEU A 1 204 ? 41.987 37.378 -50.798 1.00 83.00 204 LEU A N 1
ATOM 1592 C CA . LEU A 1 204 ? 41.563 38.739 -51.113 1.00 83.00 204 LEU A CA 1
ATOM 1593 C C . LEU A 1 204 ? 42.688 39.756 -50.871 1.00 83.00 204 LEU A C 1
ATOM 1595 O O . LEU A 1 204 ? 42.920 40.616 -51.714 1.00 83.00 204 LEU A O 1
ATOM 1599 N N . ARG A 1 205 ? 43.432 39.631 -49.763 1.00 79.56 205 ARG A N 1
ATOM 1600 C CA . ARG A 1 205 ? 44.604 40.482 -49.491 1.00 79.56 205 ARG A CA 1
ATOM 1601 C C . ARG A 1 205 ? 45.687 40.330 -50.555 1.00 79.56 205 ARG A C 1
ATOM 1603 O O . ARG A 1 205 ? 46.205 41.334 -51.021 1.00 79.56 205 ARG A O 1
ATOM 1610 N N . LEU A 1 206 ? 45.992 39.099 -50.971 1.00 81.69 206 LEU A N 1
ATOM 1611 C CA . LEU A 1 206 ? 46.981 38.852 -52.025 1.00 81.69 206 LEU A CA 1
ATOM 1612 C C . LEU A 1 206 ? 46.570 39.481 -53.363 1.00 81.69 206 LEU A C 1
ATOM 1614 O O . LEU A 1 206 ? 47.414 40.067 -54.031 1.00 81.69 206 LEU A O 1
ATOM 1618 N N . LEU A 1 207 ? 45.286 39.407 -53.729 1.00 78.62 207 LEU A N 1
ATOM 1619 C CA . LEU A 1 207 ? 44.755 40.076 -54.922 1.00 78.62 207 LEU A CA 1
ATOM 1620 C C . LEU A 1 207 ? 44.884 41.604 -54.830 1.00 78.62 207 LEU A C 1
ATOM 1622 O O . LEU A 1 207 ? 45.332 42.237 -55.783 1.00 78.62 207 LEU A O 1
ATOM 1626 N N . VAL A 1 208 ? 44.533 42.202 -53.687 1.00 80.69 208 VAL A N 1
ATOM 1627 C CA . VAL A 1 208 ? 44.665 43.654 -53.467 1.00 80.69 208 VAL A CA 1
ATOM 1628 C C . VAL A 1 208 ? 46.134 44.095 -53.515 1.00 80.69 208 VAL A C 1
ATOM 1630 O O . VAL A 1 208 ? 46.454 45.103 -54.147 1.00 80.69 208 VAL A O 1
ATOM 1633 N N . ASP A 1 209 ? 47.044 43.332 -52.911 1.00 79.94 209 ASP A N 1
ATOM 1634 C CA . ASP A 1 209 ? 48.485 43.605 -52.956 1.00 79.94 209 ASP A CA 1
ATOM 1635 C C . ASP A 1 209 ? 49.049 43.528 -54.386 1.00 79.94 209 ASP A C 1
ATOM 1637 O O . ASP A 1 209 ? 49.951 44.288 -54.741 1.00 79.94 209 ASP A O 1
ATOM 1641 N N . ASP A 1 210 ? 48.540 42.621 -55.222 1.00 76.06 210 ASP A N 1
ATOM 1642 C CA . ASP A 1 210 ? 49.000 42.470 -56.606 1.00 76.06 210 ASP A CA 1
ATOM 1643 C C . ASP A 1 210 ? 48.492 43.604 -57.515 1.00 76.06 210 ASP A C 1
ATOM 1645 O O . ASP A 1 210 ? 49.256 44.173 -58.302 1.00 76.06 210 ASP A O 1
ATOM 1649 N N . VAL A 1 211 ? 47.231 44.021 -57.341 1.00 77.38 211 VAL A N 1
ATOM 1650 C CA . VAL A 1 211 ? 46.656 45.185 -58.041 1.00 77.38 211 VAL A CA 1
ATOM 1651 C C . VAL A 1 211 ? 47.392 46.466 -57.647 1.00 77.38 211 VAL A C 1
ATOM 1653 O O . VAL A 1 211 ? 47.869 47.193 -58.515 1.00 77.38 211 VAL A O 1
ATOM 1656 N N . THR A 1 212 ? 47.589 46.709 -56.349 1.00 75.31 212 THR A N 1
ATOM 1657 C CA . THR A 1 212 ? 48.285 47.915 -55.864 1.00 75.31 212 THR A CA 1
ATOM 1658 C C . THR A 1 212 ? 49.743 47.985 -56.325 1.00 75.31 212 THR A C 1
ATOM 1660 O O . THR A 1 212 ? 50.227 49.061 -56.684 1.00 75.31 212 THR A O 1
ATOM 1663 N N . LYS A 1 213 ? 50.459 46.853 -56.388 1.00 76.12 213 LYS A N 1
ATOM 1664 C CA . LYS A 1 213 ? 51.814 46.795 -56.968 1.00 76.12 213 LYS A CA 1
ATOM 1665 C C . LYS A 1 213 ? 51.818 47.061 -58.471 1.00 76.12 213 LYS A C 1
ATOM 1667 O O . LYS A 1 213 ? 52.756 47.692 -58.966 1.00 76.12 213 LYS A O 1
ATOM 1672 N N . THR A 1 214 ? 50.809 46.582 -59.192 1.00 76.00 214 THR A N 1
ATOM 1673 C CA . THR A 1 214 ? 50.653 46.827 -60.632 1.00 76.00 214 THR A CA 1
ATOM 1674 C C . THR A 1 214 ? 50.393 48.309 -60.905 1.00 76.00 214 THR A C 1
ATOM 1676 O O . THR A 1 214 ? 51.094 48.900 -61.728 1.00 76.00 214 THR A O 1
ATOM 1679 N N . ASP A 1 215 ? 49.505 48.941 -60.136 1.00 74.38 215 ASP A N 1
ATOM 1680 C CA . ASP A 1 215 ? 49.214 50.376 -60.225 1.00 74.38 215 ASP A CA 1
ATOM 1681 C C . ASP A 1 215 ? 50.435 51.236 -59.868 1.00 74.38 215 ASP A C 1
ATOM 1683 O O . ASP A 1 215 ? 50.777 52.178 -60.586 1.00 74.38 215 ASP A O 1
ATOM 1687 N N . ALA A 1 216 ? 51.170 50.878 -58.809 1.00 71.19 216 ALA A N 1
ATOM 1688 C CA . ALA A 1 216 ? 52.399 51.574 -58.423 1.00 71.19 216 ALA A CA 1
ATOM 1689 C C . ALA A 1 216 ? 53.489 51.478 -59.507 1.00 71.19 216 ALA A C 1
ATOM 1691 O O . ALA A 1 216 ? 54.194 52.454 -59.779 1.00 71.19 216 ALA A O 1
ATOM 1692 N N . ARG A 1 217 ? 53.618 50.318 -60.167 1.00 71.81 217 ARG A N 1
ATOM 1693 C CA . ARG A 1 217 ? 54.520 50.134 -61.316 1.00 71.81 217 ARG A CA 1
ATOM 1694 C C . ARG A 1 217 ? 54.074 50.946 -62.529 1.00 71.81 217 ARG A C 1
ATOM 1696 O O . ARG A 1 217 ? 54.926 51.540 -63.188 1.00 71.81 217 ARG A O 1
ATOM 1703 N N . ALA A 1 218 ? 52.774 50.995 -62.813 1.00 73.00 218 ALA A N 1
ATOM 1704 C CA . ALA A 1 218 ? 52.225 51.801 -63.897 1.00 73.00 218 ALA A CA 1
ATOM 1705 C C . ALA A 1 218 ? 52.509 53.297 -63.676 1.00 73.00 218 ALA A C 1
ATOM 1707 O O . ALA A 1 218 ? 53.063 53.945 -64.561 1.00 73.00 218 ALA A O 1
ATOM 1708 N N . LEU A 1 219 ? 52.250 53.822 -62.473 1.00 72.25 219 LEU A N 1
ATOM 1709 C CA . LEU A 1 219 ? 52.550 55.211 -62.103 1.00 72.25 219 LEU A CA 1
ATOM 1710 C C . LEU A 1 219 ? 54.048 55.536 -62.193 1.00 72.25 219 LEU A C 1
ATOM 1712 O O . LEU A 1 219 ? 54.423 56.585 -62.716 1.00 72.25 219 LEU A O 1
ATOM 1716 N N . LEU A 1 220 ? 54.921 54.629 -61.741 1.00 73.81 220 LEU A N 1
ATOM 1717 C CA . LEU A 1 220 ? 56.370 54.805 -61.869 1.00 73.81 220 LEU A CA 1
ATOM 1718 C C . LEU A 1 220 ? 56.810 54.869 -63.340 1.00 73.81 220 LEU A C 1
ATOM 1720 O O . LEU A 1 220 ? 57.683 55.665 -63.684 1.00 73.81 220 LEU A O 1
ATOM 1724 N N . ASN A 1 221 ? 56.214 54.048 -64.206 1.00 74.50 221 ASN A N 1
ATOM 1725 C CA . ASN A 1 221 ? 56.510 54.056 -65.636 1.00 74.50 221 ASN A CA 1
ATOM 1726 C C . ASN A 1 221 ? 56.018 55.343 -66.315 1.00 74.50 221 ASN A C 1
ATOM 1728 O O . ASN A 1 221 ? 56.764 55.911 -67.111 1.00 74.50 221 ASN A O 1
ATOM 1732 N N . VAL A 1 222 ? 54.828 55.844 -65.962 1.00 74.19 222 VAL A N 1
ATOM 1733 C CA . VAL A 1 222 ? 54.326 57.143 -66.450 1.00 74.19 222 VAL A CA 1
ATOM 1734 C C . VAL A 1 222 ? 55.244 58.284 -66.003 1.00 74.19 222 VAL A C 1
ATOM 1736 O O . VAL A 1 222 ? 55.650 59.096 -66.831 1.00 74.19 222 VAL A O 1
ATOM 1739 N N . ASN A 1 223 ? 55.660 58.308 -64.733 1.00 70.69 223 ASN A N 1
ATOM 1740 C CA . ASN A 1 223 ? 56.577 59.334 -64.226 1.00 70.69 223 ASN A CA 1
ATOM 1741 C C . ASN A 1 223 ? 57.945 59.284 -64.918 1.00 70.69 223 ASN A C 1
ATOM 1743 O O . ASN A 1 223 ? 58.491 60.328 -65.263 1.00 70.69 223 ASN A O 1
ATOM 1747 N N . LYS A 1 224 ? 58.484 58.087 -65.184 1.00 72.88 224 LYS A N 1
ATOM 1748 C CA . LYS A 1 224 ? 59.725 57.939 -65.960 1.00 72.88 224 LYS A CA 1
ATOM 1749 C C . LYS A 1 224 ? 59.575 58.453 -67.394 1.00 72.88 224 LYS A C 1
ATOM 1751 O O . LYS A 1 224 ? 60.486 59.115 -67.885 1.00 72.88 224 LYS A O 1
ATOM 1756 N N . MET A 1 225 ? 58.446 58.187 -68.057 1.00 70.94 225 MET A N 1
ATOM 1757 C CA . MET A 1 225 ? 58.169 58.728 -69.395 1.00 70.94 225 MET A CA 1
ATOM 1758 C C . MET A 1 225 ? 58.076 60.261 -69.388 1.00 70.94 225 MET A C 1
ATOM 1760 O O . MET A 1 225 ? 58.665 60.892 -70.261 1.00 70.94 225 MET A O 1
ATOM 1764 N N . ALA A 1 226 ? 57.427 60.855 -68.381 1.00 67.62 226 ALA A N 1
ATOM 1765 C CA . ALA A 1 226 ? 57.341 62.310 -68.224 1.00 67.62 226 ALA A CA 1
ATOM 1766 C C . ALA A 1 226 ? 58.722 62.960 -68.000 1.00 67.62 226 ALA A C 1
ATOM 1768 O O . ALA A 1 226 ? 59.075 63.928 -68.665 1.00 67.62 226 ALA A O 1
ATOM 1769 N N . THR A 1 227 ? 59.573 62.373 -67.152 1.00 62.47 227 THR A N 1
ATOM 1770 C CA . THR A 1 227 ? 60.936 62.900 -66.942 1.00 62.47 227 THR A CA 1
ATOM 1771 C C . THR A 1 227 ? 61.838 62.779 -68.172 1.00 62.47 227 THR A C 1
ATOM 1773 O O . THR A 1 227 ? 62.772 63.558 -68.329 1.00 62.47 227 THR A O 1
ATOM 1776 N N . ILE A 1 228 ? 61.580 61.809 -69.056 1.00 60.09 228 ILE A N 1
ATOM 1777 C CA . ILE A 1 228 ? 62.323 61.671 -70.315 1.00 60.09 228 ILE A CA 1
ATOM 1778 C C . ILE A 1 228 ? 61.878 62.739 -71.322 1.00 60.09 228 ILE A C 1
ATOM 1780 O O . ILE A 1 228 ? 62.735 63.281 -72.017 1.00 60.09 228 ILE A O 1
ATOM 1784 N N . SER A 1 229 ? 60.588 63.102 -71.385 1.00 58.97 229 SER A N 1
ATOM 1785 C CA . SER A 1 229 ? 60.149 64.213 -72.246 1.00 58.97 229 SER A CA 1
ATOM 1786 C C . SER A 1 229 ? 60.747 65.560 -71.832 1.00 58.97 229 SER A C 1
ATOM 1788 O O . SER A 1 229 ? 61.026 66.379 -72.704 1.00 58.97 229 SER A O 1
ATOM 1790 N N . ASP A 1 230 ? 61.038 65.754 -70.543 1.00 57.09 230 ASP A N 1
ATOM 1791 C CA . ASP A 1 230 ? 61.668 66.981 -70.033 1.00 57.09 230 ASP A CA 1
ATOM 1792 C C . ASP A 1 230 ? 63.172 67.084 -70.366 1.00 57.09 230 ASP A C 1
ATOM 1794 O O . ASP A 1 230 ? 63.724 68.180 -70.393 1.00 57.09 230 ASP A O 1
ATOM 1798 N N . ILE A 1 231 ? 63.843 65.964 -70.671 1.00 58.09 231 ILE A N 1
ATOM 1799 C CA . ILE A 1 231 ? 65.258 65.932 -71.103 1.00 58.09 231 ILE A CA 1
ATOM 1800 C C . ILE A 1 231 ? 65.396 66.185 -72.616 1.00 58.09 231 ILE A C 1
ATOM 1802 O O . ILE A 1 231 ? 66.450 66.616 -73.079 1.00 58.09 231 ILE A O 1
ATOM 1806 N N . VAL A 1 232 ? 64.338 65.939 -73.397 1.00 56.66 232 VAL A N 1
ATOM 1807 C CA . VAL A 1 232 ? 64.323 66.127 -74.863 1.00 56.66 232 VAL A CA 1
ATOM 1808 C C . VAL A 1 232 ? 63.747 67.498 -75.262 1.00 56.66 232 VAL A C 1
ATOM 1810 O O . VAL A 1 232 ? 63.649 67.811 -76.448 1.00 56.66 232 VAL A O 1
ATOM 1813 N N . ALA A 1 233 ? 63.415 68.364 -74.298 1.00 55.31 233 ALA A N 1
ATOM 1814 C CA . ALA A 1 233 ? 63.124 69.764 -74.590 1.00 55.31 233 ALA A CA 1
ATOM 1815 C C . ALA A 1 233 ? 64.397 70.440 -75.154 1.00 55.31 233 ALA A C 1
ATOM 1817 O O . ALA A 1 233 ? 65.433 70.437 -74.486 1.00 55.31 233 ALA A O 1
ATOM 1818 N N . PRO A 1 234 ? 64.369 70.986 -76.384 1.00 51.59 234 PRO A N 1
ATOM 1819 C CA . PRO A 1 234 ? 65.567 71.502 -77.031 1.00 51.59 234 PRO A CA 1
ATOM 1820 C C . PRO A 1 234 ? 66.082 72.732 -76.279 1.00 51.59 234 PRO A C 1
ATOM 1822 O O . PRO A 1 234 ? 65.348 73.695 -76.058 1.00 51.59 234 PRO A O 1
ATOM 1825 N N . SER A 1 235 ? 67.359 72.704 -75.900 1.00 55.22 235 SER A N 1
ATOM 1826 C CA . SER A 1 235 ? 68.095 73.900 -75.505 1.00 55.22 235 SER A CA 1
ATOM 1827 C C . SER A 1 235 ? 68.162 74.843 -76.709 1.00 55.22 235 SER A C 1
ATOM 1829 O O . SER A 1 235 ? 68.804 74.503 -77.706 1.00 55.22 235 SER A O 1
ATOM 1831 N N . ASN A 1 236 ? 67.480 75.987 -76.622 1.00 53.25 236 ASN A N 1
ATOM 1832 C CA . ASN A 1 236 ? 67.805 77.155 -77.445 1.00 53.25 236 ASN A CA 1
ATOM 1833 C C . ASN A 1 236 ? 69.234 77.625 -77.161 1.00 53.25 236 ASN A C 1
ATOM 1835 O O . ASN A 1 236 ? 69.629 77.588 -75.971 1.00 53.25 236 ASN A O 1
#

Sequence (236 aa):
MANSLPFNAVAVDGEYDRVYKAEDWAWYFATFIANGIFPKPSDGLQVVAYSGMEIRVNAGYAFINGYAFRNPATLSVTLDTAEGALNRVDRVVVRWDLPQRDMYIAVLKGTPSAKPTATAVTRTTEIWELALADIYVGKGVTRIQTQNITDQRFNSAVCGIVTGTVEEIDASVLTKQFTDFFNTYSAAVLDEFSAYKQSMEKYLRLLVDDVTKTDARALLNVNKMATISDIVAPSN